Protein AF-0000000086068515 (afdb_homodimer)

Radius of gyration: 20.26 Å; Cα contacts (8 Å, |Δi|>4): 930; chains: 2; bounding box: 43×64×65 Å

Organism: Haemaphysalis longicornis (NCBI:txid44386)

Sequence (326 aa):
MGGFDGEGRTSSCERYDASRNQWKLVVASMH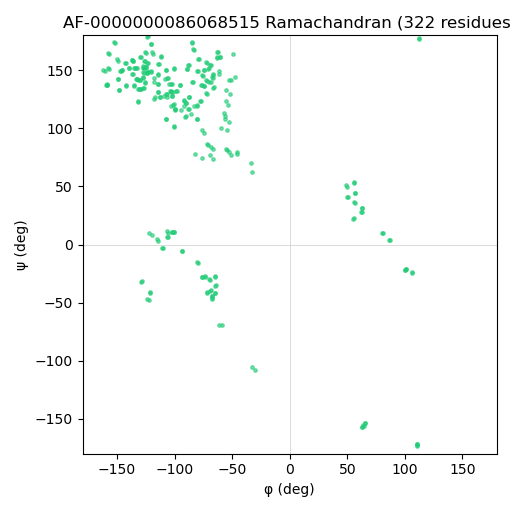DVRSDASAVAAAGRIHVMGGFTGLDVLDTVEYYEPMTDTCTRRLGSVEKLDVRREGWSPLPSMSFPRSNFVAALLEGSIYAAAGFNGTATVSLVERYDIEARQWHRAVDLSITCSAATAYVYHSVLDARRWFMGGFDGEGRTSSCERYDASRNQWKLVVASMHDVRSDASAVAAAGRIHVMGGFTGLDVLDTVEYYEPMTDTCTRRLGSVEKLDVRREGWSPLPSMSFPRSNFVAALLEGSIYAAAGFNGTATVSLVERYDIEARQWHRAVDLSITCSAATAYVYHSVLDARRWF

InterPro domains:
  IPR006652 Kelch repeat type 1 [PF01344] (1-26)
  IPR006652 Kelch repeat type 1 [PF01344] (34-73)
  IPR006652 Kelch repeat type 1 [PF01344] (97-141)
  IPR006652 Kelch repeat type 1 [SM00612] (1-44)
  IPR006652 Kelch repeat type 1 [SM00612] (45-108)
  IPR006652 Kelch repeat type 1 [SM00612] (109-155)
  IPR011043 Galactose oxidase/kelch, beta-propeller [SSF50965] (2-153)
  IPR015915 Kelch-type beta-propeller [G3DSA:2.120.10.80] (1-72)
  IPR015915 Kelch-type beta-propeller [G3DSA:2.120.10.80] (73-157)

Structure (mmCIF, N/CA/C/O backbone):
data_AF-0000000086068515-model_v1
#
loop_
_entity.id
_entity.type
_entity.pdbx_description
1 polymer 'Kelch repeat protein'
#
loop_
_atom_site.group_PDB
_atom_site.id
_atom_site.type_symbol
_atom_site.label_atom_id
_atom_site.label_alt_id
_atom_site.label_comp_id
_atom_site.label_asym_id
_atom_site.label_entity_id
_atom_site.label_seq_id
_atom_site.pdbx_PDB_ins_code
_atom_site.Cartn_x
_atom_site.Cartn_y
_atom_site.Cartn_z
_atom_site.occupancy
_atom_site.B_iso_or_equiv
_atom_site.auth_seq_id
_atom_site.auth_comp_id
_atom_site.auth_asym_id
_atom_site.auth_atom_id
_atom_site.pdbx_PDB_model_num
ATOM 1 N N . MET A 1 1 ? 4.762 -7.391 -5.918 1 93.5 1 MET A N 1
ATOM 2 C CA . MET A 1 1 ? 3.869 -8.32 -6.609 1 93.5 1 MET A CA 1
ATOM 3 C C . MET A 1 1 ? 3.094 -7.602 -7.711 1 93.5 1 MET A C 1
ATOM 5 O O . MET A 1 1 ? 2.477 -6.562 -7.469 1 93.5 1 MET A O 1
ATOM 9 N N . GLY A 1 2 ? 3.137 -8.227 -8.898 1 95.75 2 GLY A N 1
ATOM 10 C CA . GLY A 1 2 ? 2.484 -7.621 -10.047 1 95.75 2 GLY A CA 1
ATOM 11 C C . GLY A 1 2 ? 3.113 -6.305 -10.469 1 95.75 2 GLY A C 1
ATOM 12 O O . GLY A 1 2 ? 4.328 -6.133 -10.359 1 95.75 2 GLY A O 1
ATOM 13 N N . GLY A 1 3 ? 2.283 -5.449 -11.102 1 97.31 3 GLY A N 1
ATOM 14 C CA . GLY A 1 3 ? 2.74 -4.141 -11.539 1 97.31 3 GLY A CA 1
ATOM 15 C C . GLY A 1 3 ? 2.805 -4.008 -13.055 1 97.31 3 GLY A C 1
ATOM 16 O O . GLY A 1 3 ? 2.398 -4.918 -13.773 1 97.31 3 GLY A O 1
ATOM 17 N N . PHE A 1 4 ? 3.15 -2.838 -13.391 1 98.06 4 PHE A N 1
ATOM 18 C CA . PHE A 1 4 ? 3.33 -2.459 -14.789 1 98.06 4 PHE A CA 1
ATOM 19 C C . PHE A 1 4 ? 4.809 -2.314 -15.125 1 98.06 4 PHE A C 1
ATOM 21 O O . PHE A 1 4 ? 5.527 -1.555 -14.477 1 98.06 4 PHE A O 1
ATOM 28 N N . ASP A 1 5 ? 5.258 -2.965 -16.203 1 95.44 5 ASP A N 1
ATOM 29 C CA . ASP A 1 5 ? 6.695 -3 -16.469 1 95.44 5 ASP A CA 1
ATOM 30 C C . ASP A 1 5 ? 7.074 -1.986 -17.547 1 95.44 5 ASP A C 1
ATOM 32 O O . ASP A 1 5 ? 8.203 -1.991 -18.031 1 95.44 5 ASP A O 1
ATOM 36 N N . GLY A 1 6 ? 6.211 -1.109 -17.922 1 93.44 6 GLY A N 1
ATOM 37 C CA . GLY A 1 6 ? 6.434 -0.148 -18.984 1 93.44 6 GLY A CA 1
ATOM 38 C C . GLY A 1 6 ? 5.789 -0.555 -20.297 1 93.44 6 GLY A C 1
ATOM 39 O O . GLY A 1 6 ? 5.574 0.283 -21.172 1 93.44 6 GLY A O 1
ATOM 40 N N . GLU A 1 7 ? 5.535 -1.785 -20.469 1 94.5 7 GLU A N 1
ATOM 41 C CA . GLU A 1 7 ? 4.91 -2.307 -21.672 1 94.5 7 GLU A CA 1
ATOM 42 C C . GLU A 1 7 ? 3.613 -3.043 -21.344 1 94.5 7 GLU A C 1
ATOM 44 O O . GLU A 1 7 ? 2.627 -2.926 -22.078 1 94.5 7 GLU A O 1
ATOM 49 N N . GLY A 1 8 ? 3.605 -3.762 -20.359 1 95.25 8 GLY A N 1
ATOM 50 C CA . GLY A 1 8 ? 2.449 -4.535 -19.938 1 95.25 8 GLY A CA 1
ATOM 51 C C . GLY A 1 8 ? 2.414 -4.797 -18.453 1 95.25 8 GLY A C 1
ATOM 52 O O . GLY A 1 8 ? 3.33 -4.402 -17.719 1 95.25 8 GLY A O 1
ATOM 53 N N . ARG A 1 9 ? 1.271 -5.41 -18 1 97.25 9 ARG A N 1
ATOM 54 C CA . ARG A 1 9 ? 1.142 -5.812 -16.594 1 97.25 9 ARG A CA 1
ATOM 55 C C . ARG A 1 9 ? 1.693 -7.219 -16.375 1 97.25 9 ARG A C 1
ATOM 57 O O . ARG A 1 9 ? 1.704 -8.039 -17.312 1 97.25 9 ARG A O 1
ATOM 64 N N . THR A 1 10 ? 2.102 -7.48 -15.18 1 95.25 10 THR A N 1
ATOM 65 C CA . THR A 1 10 ? 2.729 -8.766 -14.906 1 95.25 10 THR A CA 1
ATOM 66 C C . THR A 1 10 ? 2.033 -9.469 -13.75 1 95.25 10 THR A C 1
ATOM 68 O O . THR A 1 10 ? 1.321 -8.836 -12.961 1 95.25 10 THR A O 1
ATOM 71 N N . SER A 1 11 ? 2.195 -10.812 -13.703 1 95.19 11 SER A N 1
ATOM 72 C CA . SER A 1 11 ? 1.737 -11.625 -12.586 1 95.19 11 SER A CA 1
ATOM 73 C C . SER A 1 11 ? 2.908 -12.086 -11.727 1 95.19 11 SER A C 1
ATOM 75 O O . SER A 1 11 ? 2.719 -12.828 -10.758 1 95.19 11 SER A O 1
ATOM 77 N N . SER A 1 12 ? 4.043 -11.609 -12.008 1 91.25 12 SER A N 1
ATOM 78 C CA . SER A 1 12 ? 5.246 -12.078 -11.328 1 91.25 12 SER A CA 1
ATOM 79 C C . SER A 1 12 ? 5.391 -11.438 -9.953 1 91.25 12 SER A C 1
ATOM 81 O O . SER A 1 12 ? 4.746 -10.43 -9.656 1 91.25 12 SER A O 1
ATOM 83 N N . CYS A 1 13 ? 6.215 -12.156 -9.148 1 89.44 13 CYS A N 1
ATOM 84 C CA . CYS A 1 13 ? 6.566 -11.672 -7.82 1 89.44 13 CYS A CA 1
ATOM 85 C C . CYS A 1 13 ? 8.07 -11.766 -7.586 1 89.44 13 CYS A C 1
ATOM 87 O O . CYS A 1 13 ? 8.711 -12.719 -8.023 1 89.44 13 CYS A O 1
ATOM 89 N N . GLU A 1 14 ? 8.555 -10.75 -6.91 1 88.62 14 GLU A N 1
ATOM 90 C CA . GLU A 1 14 ? 9.953 -10.781 -6.492 1 88.62 14 GLU A CA 1
ATOM 91 C C . GLU A 1 14 ? 10.086 -10.625 -4.98 1 88.62 14 GLU A C 1
ATOM 93 O O . GLU A 1 14 ? 9.258 -9.961 -4.348 1 88.62 14 GLU A O 1
ATOM 98 N N . ARG A 1 15 ? 11.062 -11.227 -4.535 1 84.94 15 ARG A N 1
ATOM 99 C CA . ARG A 1 15 ? 11.367 -11.141 -3.109 1 84.94 15 ARG A CA 1
ATOM 100 C C . ARG A 1 15 ? 12.727 -10.492 -2.881 1 84.94 15 ARG A C 1
ATOM 102 O O . ARG A 1 15 ? 13.672 -10.734 -3.635 1 84.94 15 ARG A O 1
ATOM 109 N N . TYR A 1 16 ? 12.789 -9.656 -1.859 1 85.5 16 TYR A N 1
ATOM 110 C CA . TYR A 1 16 ? 14.023 -8.969 -1.496 1 85.5 16 TYR A CA 1
ATOM 111 C C . TYR A 1 16 ? 14.625 -9.555 -0.225 1 85.5 16 TYR A C 1
ATOM 113 O O . TYR A 1 16 ? 13.938 -9.68 0.793 1 85.5 16 TYR A O 1
ATOM 121 N N . ASP A 1 17 ? 15.883 -9.898 -0.378 1 80.31 17 ASP A N 1
ATOM 122 C CA . ASP A 1 17 ? 16.688 -10.312 0.767 1 80.31 17 ASP A CA 1
ATOM 123 C C . ASP A 1 17 ? 17.594 -9.172 1.245 1 80.31 17 ASP A C 1
ATOM 125 O O . ASP A 1 17 ? 18.625 -8.906 0.647 1 80.31 17 ASP A O 1
ATOM 129 N N . ALA A 1 18 ? 17.172 -8.555 2.307 1 77.88 18 ALA A N 1
ATOM 130 C CA . ALA A 1 18 ? 17.875 -7.379 2.793 1 77.88 18 ALA A CA 1
ATOM 131 C C . ALA A 1 18 ? 19.297 -7.738 3.256 1 77.88 18 ALA A C 1
ATOM 133 O O . ALA A 1 18 ? 20.203 -6.922 3.164 1 77.88 18 ALA A O 1
ATOM 134 N N . SER A 1 19 ? 19.422 -8.938 3.834 1 78.44 19 SER A N 1
ATOM 135 C CA . SER A 1 19 ? 20.719 -9.367 4.316 1 78.44 19 SER A CA 1
ATOM 136 C C . SER A 1 19 ? 21.703 -9.547 3.164 1 78.44 19 SER A C 1
ATOM 138 O O . SER A 1 19 ? 22.906 -9.328 3.33 1 78.44 19 SER A O 1
ATOM 140 N N . ARG A 1 20 ? 21.219 -9.836 1.998 1 81.88 20 ARG A N 1
ATOM 141 C CA . ARG A 1 20 ? 22.094 -10.055 0.841 1 81.88 20 ARG A CA 1
ATOM 142 C C . ARG A 1 20 ? 21.938 -8.93 -0.177 1 81.88 20 ARG A C 1
ATOM 144 O O . ARG A 1 20 ? 22.641 -8.891 -1.185 1 81.88 20 ARG A O 1
ATOM 151 N N . ASN A 1 21 ? 21.047 -8.031 0.11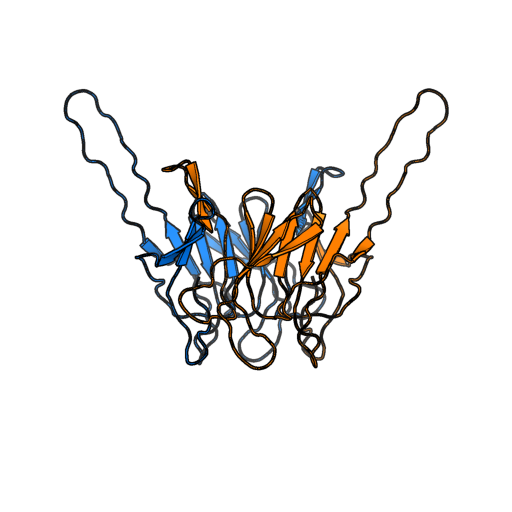9 1 83.5 21 ASN A N 1
ATOM 152 C CA . ASN A 1 21 ? 20.75 -6.945 -0.808 1 83.5 21 ASN A CA 1
ATOM 153 C C . ASN A 1 21 ? 20.516 -7.465 -2.221 1 83.5 21 ASN A C 1
ATOM 155 O O . ASN A 1 21 ? 21.141 -7.016 -3.176 1 83.5 21 ASN A O 1
ATOM 159 N N . GLN A 1 22 ? 19.641 -8.445 -2.287 1 87 22 GLN A N 1
ATOM 160 C CA . GLN A 1 22 ? 19.359 -9.078 -3.568 1 87 22 GLN A CA 1
ATOM 161 C C . GLN A 1 22 ? 17.859 -9.305 -3.742 1 87 22 GLN A C 1
ATOM 163 O O . GLN A 1 22 ? 17.156 -9.602 -2.775 1 87 22 GLN A O 1
ATOM 168 N N . TRP A 1 23 ? 17.469 -9.188 -5.035 1 87.38 23 TRP A N 1
ATOM 169 C CA . TRP A 1 23 ? 16.109 -9.539 -5.43 1 87.38 23 TRP A CA 1
ATOM 170 C C . TRP A 1 23 ? 16.078 -10.906 -6.109 1 87.38 23 TRP A C 1
ATOM 172 O O . TRP A 1 23 ? 16.984 -11.242 -6.887 1 87.38 23 TRP A O 1
ATOM 182 N N . LYS A 1 24 ? 15.062 -11.641 -5.73 1 84.31 24 LYS A N 1
ATOM 183 C CA . LYS A 1 24 ? 14.859 -12.93 -6.383 1 84.31 24 LYS A CA 1
ATOM 184 C C . LYS A 1 24 ? 13.422 -13.086 -6.859 1 84.31 24 LYS A C 1
ATOM 186 O O . LYS A 1 24 ? 12.484 -12.688 -6.164 1 84.31 24 LYS A O 1
ATOM 191 N N . LEU A 1 25 ? 13.375 -13.703 -8.031 1 83.31 25 LEU A N 1
ATOM 192 C CA . LEU A 1 25 ? 12.047 -14.008 -8.531 1 83.31 25 LEU A CA 1
ATOM 193 C C . LEU A 1 25 ? 11.406 -15.141 -7.73 1 83.31 25 LEU A C 1
ATOM 195 O O . LEU A 1 25 ? 12.07 -16.125 -7.414 1 83.31 25 LEU A O 1
ATOM 199 N N . VAL A 1 26 ? 10.188 -14.867 -7.301 1 77.25 26 VAL A N 1
ATOM 200 C CA . VAL A 1 26 ? 9.414 -15.938 -6.688 1 77.25 26 VAL A CA 1
ATOM 201 C C . VAL A 1 26 ? 8.883 -16.875 -7.77 1 77.25 26 VAL A C 1
ATOM 203 O O . VAL A 1 26 ? 8.359 -16.422 -8.789 1 77.25 26 VAL A O 1
ATOM 206 N N . VAL A 1 27 ? 8.977 -18.062 -7.48 1 69.81 27 VAL A N 1
ATOM 207 C CA . VAL A 1 27 ? 8.672 -19.078 -8.484 1 69.81 27 VAL A CA 1
ATOM 208 C C . VAL A 1 27 ? 7.184 -19.062 -8.812 1 69.81 27 VAL A C 1
ATOM 210 O O . VAL A 1 27 ? 6.801 -19.141 -9.984 1 69.81 27 VAL A O 1
ATOM 213 N N . ALA A 1 28 ? 6.398 -18.984 -7.863 1 82.56 28 ALA A N 1
ATOM 214 C CA . ALA A 1 28 ? 4.957 -19.016 -8.109 1 82.56 28 ALA A CA 1
ATOM 215 C C . ALA A 1 28 ? 4.441 -17.656 -8.562 1 82.56 28 ALA A C 1
ATOM 217 O O . ALA A 1 28 ? 4.555 -16.672 -7.836 1 82.56 28 ALA A O 1
ATOM 218 N N . SER A 1 29 ? 3.861 -17.656 -9.789 1 89.25 29 SER A N 1
ATOM 219 C CA . SER A 1 29 ? 3.225 -16.453 -10.289 1 89.25 29 SER A CA 1
ATOM 220 C C . SER A 1 29 ? 1.757 -16.391 -9.883 1 89.25 29 SER A C 1
ATOM 222 O O . SER A 1 29 ? 1.124 -17.422 -9.664 1 89.25 29 SER A O 1
ATOM 224 N N . MET A 1 30 ? 1.313 -15.227 -9.766 1 92.94 30 MET A N 1
ATOM 225 C CA . MET A 1 30 ? -0.122 -15.062 -9.555 1 92.94 30 MET A CA 1
ATOM 226 C C . MET A 1 30 ? -0.911 -15.578 -10.75 1 92.94 30 MET A C 1
ATOM 228 O O . MET A 1 30 ? -0.364 -15.727 -11.844 1 92.94 30 MET A O 1
ATOM 232 N N . HIS A 1 31 ? -2.16 -15.836 -10.508 1 94.25 31 HIS A N 1
ATOM 233 C CA . HIS A 1 31 ? -3.029 -16.281 -11.594 1 94.25 31 HIS A CA 1
ATOM 234 C C . HIS A 1 31 ? -3.336 -15.156 -12.562 1 94.25 31 HIS A C 1
ATOM 236 O O . HIS A 1 31 ? -3.355 -15.367 -13.781 1 94.25 31 HIS A O 1
ATOM 242 N N . ASP A 1 32 ? -3.594 -13.969 -12.102 1 95.19 32 ASP A N 1
ATOM 243 C CA . ASP A 1 32 ? -3.932 -12.812 -12.938 1 95.19 32 ASP A CA 1
ATOM 244 C C . ASP A 1 32 ? -2.762 -11.836 -13.023 1 95.19 32 ASP A C 1
ATOM 246 O O . ASP A 1 32 ? -2.066 -11.609 -12.031 1 95.19 32 ASP A O 1
ATOM 250 N N . VAL A 1 33 ? -2.631 -11.273 -14.203 1 96.69 33 VAL A N 1
ATOM 251 C CA . VAL A 1 33 ? -1.794 -10.078 -14.305 1 96.69 33 VAL A CA 1
ATOM 252 C C . VAL A 1 33 ? -2.529 -8.883 -13.703 1 96.69 33 VAL A C 1
ATOM 254 O O . VAL A 1 33 ? -3.738 -8.734 -13.891 1 96.69 33 VAL A O 1
ATOM 257 N N . ARG A 1 34 ? -1.771 -8.102 -12.922 1 97.44 34 ARG A N 1
ATOM 258 C CA . ARG A 1 34 ? -2.482 -6.969 -12.336 1 97.44 34 ARG A CA 1
ATOM 259 C C . ARG A 1 34 ? -1.511 -5.871 -11.914 1 97.44 34 ARG A C 1
ATOM 261 O O . ARG A 1 34 ? -0.438 -6.156 -11.375 1 97.44 34 ARG A O 1
ATOM 268 N N . SER A 1 35 ? -1.872 -4.664 -12.18 1 98.38 35 SER A N 1
ATOM 269 C CA . SER A 1 35 ? -1.328 -3.465 -11.547 1 98.38 35 SER A CA 1
ATOM 270 C C . SER A 1 35 ? -2.365 -2.787 -10.664 1 98.38 35 SER A C 1
ATOM 272 O O . SER A 1 35 ? -3.553 -3.115 -10.727 1 98.38 35 SER A O 1
ATOM 274 N N . ASP A 1 36 ? -1.904 -1.895 -9.727 1 98.31 36 ASP A N 1
ATOM 275 C CA . ASP A 1 36 ? -2.795 -1.069 -8.922 1 98.31 36 ASP A CA 1
ATOM 276 C C . ASP A 1 36 ? -3.693 -1.933 -8.039 1 98.31 36 ASP A C 1
ATOM 278 O O . ASP A 1 36 ? -4.859 -1.599 -7.812 1 98.31 36 ASP A O 1
ATOM 282 N N . ALA A 1 37 ? -3.168 -3.125 -7.688 1 98.31 37 ALA A N 1
ATOM 283 C CA . ALA A 1 37 ? -3.838 -4.016 -6.742 1 98.31 37 ALA A CA 1
ATOM 284 C C . ALA A 1 37 ? -3.482 -3.65 -5.301 1 98.31 37 ALA A C 1
ATOM 286 O O . ALA A 1 37 ? -2.699 -2.729 -5.062 1 98.31 37 ALA A O 1
ATOM 287 N N . SER A 1 38 ? -4.09 -4.266 -4.359 1 97.12 38 SER A N 1
ATOM 288 C CA . SER A 1 38 ? -3.738 -4.129 -2.947 1 97.12 38 SER A CA 1
ATOM 289 C C . SER A 1 38 ? -3.35 -5.473 -2.342 1 97.12 38 SER A C 1
ATOM 291 O O . SER A 1 38 ? -3.859 -6.52 -2.754 1 97.12 38 SER A O 1
ATOM 293 N N . ALA A 1 39 ? -2.471 -5.398 -1.392 1 94.19 39 ALA A N 1
ATOM 294 C CA . ALA A 1 39 ? -2.027 -6.605 -0.701 1 94.19 39 ALA A CA 1
ATOM 295 C C . ALA A 1 39 ? -2.166 -6.457 0.811 1 94.19 39 ALA A C 1
ATOM 297 O O . ALA A 1 39 ? -1.951 -5.371 1.356 1 94.19 39 ALA A O 1
ATOM 298 N N . VAL A 1 40 ? -2.529 -7.57 1.465 1 91.19 40 VAL A N 1
ATOM 299 C CA . VAL A 1 40 ? -2.672 -7.613 2.916 1 91.19 40 VAL A CA 1
ATOM 300 C C . VAL A 1 40 ? -2.176 -8.961 3.445 1 91.19 40 VAL A C 1
ATOM 302 O O . VAL A 1 40 ? -2.441 -10 2.848 1 91.19 40 VAL A O 1
ATOM 305 N N . ALA A 1 41 ? -1.44 -8.891 4.527 1 86.81 41 ALA A N 1
ATOM 306 C CA . ALA A 1 41 ? -1.127 -10.133 5.234 1 86.81 41 ALA A CA 1
ATOM 307 C C . ALA A 1 41 ? -2.219 -10.477 6.246 1 86.81 41 ALA A C 1
ATOM 309 O O . ALA A 1 41 ? -2.625 -9.633 7.043 1 86.81 41 ALA A O 1
ATOM 310 N N . ALA A 1 42 ? -2.676 -11.664 6.102 1 85.5 42 ALA A N 1
ATOM 311 C CA . ALA A 1 42 ? -3.68 -12.164 7.039 1 85.5 42 ALA A CA 1
ATOM 312 C C . ALA A 1 42 ? -3.547 -13.672 7.234 1 85.5 42 ALA A C 1
ATOM 314 O O . ALA A 1 42 ? -3.402 -14.422 6.266 1 85.5 42 ALA A O 1
ATOM 315 N N . ALA A 1 43 ? -3.584 -14.062 8.586 1 81.31 43 ALA A N 1
ATOM 316 C CA . ALA A 1 43 ? -3.551 -15.477 8.953 1 81.31 43 ALA A CA 1
ATOM 317 C C . ALA A 1 43 ? -2.326 -16.172 8.367 1 81.31 43 ALA A C 1
ATOM 319 O O . ALA A 1 43 ? -2.436 -17.25 7.793 1 81.31 43 ALA A O 1
ATOM 320 N N . GLY A 1 44 ? -1.173 -15.516 8.289 1 78.19 44 GLY A N 1
ATOM 321 C CA . GLY A 1 44 ? 0.084 -16.094 7.848 1 78.19 44 GLY A CA 1
ATOM 322 C C . GLY A 1 44 ? 0.202 -16.188 6.336 1 78.19 44 GLY A C 1
ATOM 323 O O . GLY A 1 44 ? 1.132 -16.812 5.82 1 78.19 44 GLY A O 1
ATOM 324 N N . ARG A 1 45 ? -0.754 -15.547 5.648 1 85 45 ARG A N 1
ATOM 325 C CA . ARG A 1 45 ? -0.781 -15.57 4.188 1 85 45 ARG A CA 1
ATOM 326 C C . ARG A 1 45 ? -0.756 -14.156 3.613 1 85 45 ARG A C 1
ATOM 328 O O . ARG A 1 45 ? -1.1 -13.195 4.301 1 85 45 ARG A O 1
ATOM 335 N N . ILE A 1 46 ? -0.283 -14.07 2.373 1 89.25 46 ILE A N 1
ATOM 336 C CA . ILE A 1 46 ? -0.352 -12.805 1.658 1 89.25 46 ILE A CA 1
ATOM 337 C C . ILE A 1 46 ? -1.528 -12.82 0.684 1 89.25 46 ILE A C 1
ATOM 339 O O . ILE A 1 46 ? -1.615 -13.703 -0.176 1 89.25 46 ILE A O 1
ATOM 343 N N . HIS A 1 47 ? -2.426 -11.914 0.857 1 93.38 47 HIS A N 1
ATOM 344 C CA . HIS A 1 47 ? -3.584 -11.781 -0.019 1 93.38 47 HIS A CA 1
ATOM 345 C C . HIS A 1 47 ? -3.402 -10.625 -1.002 1 93.38 47 HIS A C 1
ATOM 347 O O . HIS A 1 47 ? -3.088 -9.508 -0.599 1 93.38 47 HIS A O 1
ATOM 353 N N . VAL A 1 48 ? -3.584 -10.922 -2.223 1 96.44 48 VAL A N 1
ATOM 354 C CA . VAL A 1 48 ? -3.604 -9.891 -3.25 1 96.44 48 VAL A CA 1
ATOM 355 C C . VAL A 1 48 ? -4.992 -9.805 -3.875 1 96.44 48 VAL A C 1
ATOM 357 O O . VAL A 1 48 ? -5.613 -10.828 -4.164 1 96.44 48 VAL A O 1
ATOM 360 N N . MET A 1 49 ? -5.477 -8.602 -4.113 1 98.06 49 MET A N 1
ATOM 361 C CA . MET A 1 49 ? -6.855 -8.445 -4.574 1 98.06 49 MET A CA 1
ATOM 362 C C . MET A 1 49 ? -6.98 -7.266 -5.527 1 98.06 49 MET A C 1
ATOM 364 O O . MET A 1 49 ? -6.277 -6.266 -5.383 1 98.06 49 MET A O 1
ATOM 368 N N . GLY A 1 50 ? -7.961 -7.449 -6.426 1 98.62 50 GLY A N 1
ATOM 369 C CA . GLY A 1 50 ? -8.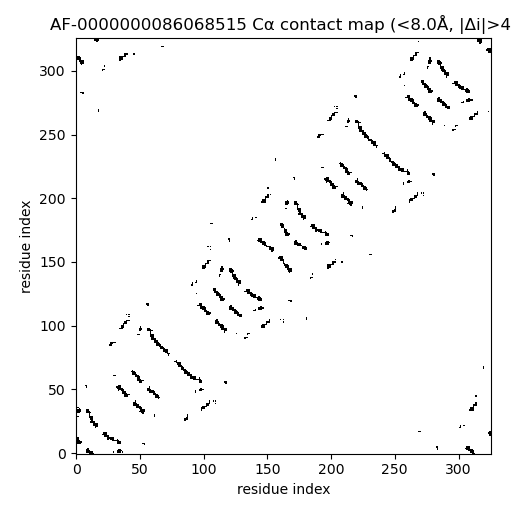273 -6.383 -7.363 1 98.62 50 GLY A CA 1
ATOM 370 C C . GLY A 1 50 ? -7.125 -6.051 -8.297 1 98.62 50 GLY A C 1
ATOM 371 O O . GLY A 1 50 ? -6.297 -6.914 -8.602 1 98.62 50 GLY A O 1
ATOM 372 N N . GLY A 1 51 ? -7.18 -4.812 -8.82 1 98.69 51 GLY A N 1
ATOM 373 C CA . GLY A 1 51 ? -6.164 -4.344 -9.742 1 98.69 51 GLY A CA 1
ATOM 374 C C . GLY A 1 51 ? -6.68 -4.184 -11.164 1 98.69 51 GLY A C 1
ATOM 375 O O . GLY A 1 51 ? -7.887 -4.23 -11.398 1 98.69 51 GLY A O 1
ATOM 376 N N . PHE A 1 52 ? -5.746 -3.939 -11.969 1 98.69 52 PHE A N 1
ATOM 377 C CA . PHE A 1 52 ? -6.031 -3.611 -13.359 1 98.69 52 PHE A CA 1
ATOM 378 C C . PHE A 1 52 ? -5.16 -4.441 -14.297 1 98.69 52 PHE A C 1
ATOM 380 O O . PHE A 1 52 ? -3.941 -4.508 -14.125 1 98.69 52 PHE A O 1
ATOM 387 N N . THR A 1 53 ? -5.758 -5.027 -15.367 1 97.81 53 THR A N 1
ATOM 388 C CA . THR A 1 53 ? -5.027 -5.918 -16.266 1 97.81 53 THR A CA 1
ATOM 389 C C . THR A 1 53 ? -4.477 -5.145 -17.453 1 97.81 53 THR A C 1
ATOM 391 O O . THR A 1 53 ? -3.689 -5.684 -18.234 1 97.81 53 THR A O 1
ATOM 394 N N . GLY A 1 54 ? -4.789 -3.904 -17.594 1 95.44 54 GLY A N 1
ATOM 395 C CA . GLY A 1 54 ? -4.57 -3.141 -18.812 1 95.44 54 GLY A CA 1
ATOM 396 C C . GLY A 1 54 ? -5.824 -2.973 -19.641 1 95.44 54 GLY A C 1
ATOM 397 O O . GLY A 1 54 ? -5.906 -2.074 -20.484 1 95.44 54 GLY A O 1
ATOM 398 N N . LEU A 1 55 ? -6.734 -3.814 -19.422 1 95.94 55 LEU A N 1
ATOM 399 C CA . LEU A 1 55 ? -8 -3.779 -20.141 1 95.94 55 LEU A CA 1
ATOM 400 C C . LEU A 1 55 ? -9.172 -3.662 -19.172 1 95.94 55 LEU A C 1
ATOM 402 O O . LEU A 1 55 ? -10.047 -2.809 -19.344 1 95.94 55 LEU A O 1
ATOM 406 N N . ASP A 1 56 ? -9.148 -4.488 -18.141 1 96.81 56 ASP A N 1
ATOM 407 C CA . ASP A 1 56 ? -10.258 -4.547 -17.203 1 96.81 56 ASP A CA 1
ATOM 408 C C . ASP A 1 56 ? -9.766 -4.371 -15.758 1 96.81 56 ASP A C 1
ATOM 410 O O . ASP A 1 56 ? -8.641 -4.738 -15.438 1 96.81 56 ASP A O 1
ATOM 414 N N . VAL A 1 57 ? -10.734 -3.811 -14.945 1 98.38 57 VAL A N 1
ATOM 415 C CA . VAL A 1 57 ? -10.516 -3.816 -13.5 1 98.38 57 VAL A CA 1
ATOM 416 C C . VAL A 1 57 ? -10.977 -5.148 -12.914 1 98.38 57 VAL A C 1
ATOM 418 O O . VAL A 1 57 ? -12.039 -5.664 -13.289 1 98.38 57 VAL A O 1
ATOM 421 N N . LEU A 1 58 ? -10.227 -5.688 -11.969 1 98.56 58 LEU A N 1
ATOM 422 C CA . LEU A 1 58 ? -10.461 -7.027 -11.445 1 98.56 58 LEU A CA 1
ATOM 423 C C . LEU A 1 58 ? -11.203 -6.961 -10.109 1 98.56 58 LEU A C 1
ATOM 425 O O . LEU A 1 58 ? -11.07 -5.988 -9.367 1 98.56 58 LEU A O 1
ATOM 429 N N . ASP A 1 59 ? -11.977 -8.023 -9.836 1 98.5 59 ASP A N 1
ATOM 430 C CA . ASP A 1 59 ? -12.555 -8.234 -8.516 1 98.5 59 ASP A CA 1
ATOM 431 C C . ASP A 1 59 ? -11.969 -9.484 -7.855 1 98.5 59 ASP A C 1
ATOM 433 O O . ASP A 1 59 ? -12.352 -9.844 -6.738 1 98.5 59 ASP A O 1
ATOM 437 N N . THR A 1 60 ? -11.023 -10.125 -8.5 1 98.12 60 THR A N 1
ATOM 438 C CA . THR A 1 60 ? -10.5 -11.391 -8.016 1 98.12 60 THR A CA 1
ATOM 439 C C . THR A 1 60 ? -9.586 -11.18 -6.812 1 98.12 60 THR A C 1
ATOM 441 O O . THR A 1 60 ? -8.984 -10.117 -6.664 1 98.12 60 THR A O 1
ATOM 444 N N . VAL A 1 61 ? -9.562 -12.172 -5.969 1 97.81 61 VAL A N 1
ATOM 445 C CA . VAL A 1 61 ? -8.688 -12.258 -4.801 1 97.81 61 VAL A CA 1
ATOM 446 C C . VAL A 1 61 ? -7.918 -13.578 -4.824 1 97.81 61 VAL A C 1
ATOM 448 O O . VAL A 1 61 ? -8.492 -14.625 -5.129 1 97.81 61 VAL A O 1
ATOM 451 N N . GLU A 1 62 ? -6.652 -13.547 -4.574 1 96.25 62 GLU A N 1
ATOM 452 C CA . GLU A 1 62 ? -5.848 -14.758 -4.434 1 96.25 62 GLU A CA 1
ATOM 453 C C . GLU A 1 62 ? -4.844 -14.625 -3.289 1 96.25 62 GLU A C 1
ATOM 455 O O . GLU A 1 62 ? -4.516 -13.508 -2.873 1 96.25 62 GLU A O 1
ATOM 460 N N . TYR A 1 63 ? -4.516 -15.711 -2.73 1 91.94 63 TYR A N 1
ATOM 461 C CA . TYR A 1 63 ? -3.574 -15.688 -1.616 1 91.94 63 TYR A CA 1
ATOM 462 C C . TYR A 1 63 ? -2.414 -16.641 -1.862 1 91.94 63 TYR A C 1
ATOM 464 O O . TYR A 1 63 ? -2.568 -17.656 -2.549 1 91.94 63 TYR A O 1
ATOM 472 N N . TYR A 1 64 ? -1.28 -16.188 -1.309 1 89.12 64 TYR A N 1
ATOM 473 C CA . TYR A 1 64 ? -0.036 -16.938 -1.359 1 89.12 64 TYR A CA 1
ATOM 474 C C . TYR A 1 64 ? 0.23 -17.641 -0.032 1 89.12 64 TYR A C 1
ATOM 476 O O . TYR A 1 64 ? 0.115 -17.031 1.033 1 89.12 64 TYR A O 1
ATOM 484 N N . GLU A 1 65 ? 0.536 -18.891 -0.104 1 78.75 65 GLU A N 1
ATOM 485 C CA . GLU A 1 65 ? 0.999 -19.656 1.046 1 78.75 65 GLU A CA 1
ATOM 486 C C . GLU A 1 65 ? 2.488 -19.969 0.937 1 78.75 65 GLU A C 1
ATOM 488 O O . GLU A 1 65 ? 2.91 -20.703 0.041 1 78.75 65 GLU A O 1
ATOM 493 N N . PRO A 1 66 ? 3.238 -19.25 1.811 1 69.44 66 PRO A N 1
ATOM 494 C CA . PRO A 1 66 ? 4.676 -19.516 1.745 1 69.44 66 PRO A CA 1
ATOM 495 C C . PRO A 1 66 ? 5.012 -20.984 2.07 1 69.44 66 PRO A C 1
ATOM 497 O O . PRO A 1 66 ? 4.246 -21.656 2.766 1 69.44 66 PRO A O 1
ATOM 500 N N . MET A 1 67 ? 6.098 -21.391 1.42 1 61.97 67 MET A N 1
ATOM 501 C CA . MET A 1 67 ? 6.535 -22.766 1.665 1 61.97 67 MET A CA 1
ATOM 502 C C . MET A 1 67 ? 6.793 -22.984 3.15 1 61.97 67 MET A C 1
ATOM 504 O O . MET A 1 67 ? 7.371 -22.141 3.824 1 61.97 67 MET A O 1
ATOM 508 N N . THR A 1 68 ? 5.992 -23.812 3.803 1 56.66 68 THR A N 1
ATOM 509 C CA . THR A 1 68 ? 6.32 -24.25 5.156 1 56.66 68 THR A CA 1
ATOM 510 C C . THR A 1 68 ? 6.863 -25.672 5.145 1 56.66 68 THR A C 1
ATOM 512 O O . THR A 1 68 ? 6.496 -26.484 4.281 1 56.66 68 THR A O 1
ATOM 515 N N . ASP A 1 69 ? 8.109 -25.672 5.625 1 51.09 69 ASP A N 1
ATOM 516 C CA . ASP A 1 69 ? 8.602 -27.031 5.848 1 51.09 69 ASP A CA 1
ATOM 517 C C . ASP A 1 69 ? 8.109 -27.578 7.184 1 51.09 69 ASP A C 1
ATOM 519 O O . ASP A 1 69 ? 8.367 -27 8.234 1 51.09 69 ASP A O 1
ATOM 523 N N . THR A 1 70 ? 6.953 -27.984 7.25 1 50.03 70 THR A N 1
ATOM 524 C CA . THR A 1 70 ? 6.602 -28.578 8.531 1 50.03 70 THR A CA 1
ATOM 525 C C . THR A 1 70 ? 7.191 -29.984 8.656 1 50.03 70 THR A C 1
ATOM 527 O O . THR A 1 70 ? 7.031 -30.812 7.758 1 50.03 70 THR A O 1
ATOM 530 N N . CYS A 1 71 ? 8.32 -29.875 9.367 1 47.22 71 CYS A N 1
ATOM 531 C CA . CYS A 1 71 ? 8.867 -31.172 9.75 1 47.22 71 CYS A CA 1
ATOM 532 C C . CYS A 1 71 ? 7.973 -31.859 10.773 1 47.22 71 CYS A C 1
ATOM 534 O O . CYS A 1 71 ? 7.691 -31.297 11.836 1 47.22 71 CYS A O 1
ATOM 536 N N . THR A 1 72 ? 7.051 -32.469 10.391 1 45.97 72 THR A N 1
ATOM 537 C CA . THR A 1 72 ? 6.426 -33.312 11.414 1 45.97 72 THR A CA 1
ATOM 538 C C . THR A 1 72 ? 7.316 -34.5 11.766 1 45.97 72 THR A C 1
ATOM 540 O O . THR A 1 72 ? 7.668 -35.281 10.891 1 45.97 72 THR A O 1
ATOM 543 N N . ARG A 1 73 ? 8.234 -34.281 12.695 1 47.88 73 ARG A N 1
ATOM 544 C CA . ARG A 1 73 ? 9.016 -35.375 13.25 1 47.88 73 ARG A CA 1
ATOM 545 C C . ARG A 1 73 ? 8.102 -36.469 13.805 1 47.88 73 ARG A C 1
ATOM 547 O O . ARG A 1 73 ? 7.359 -36.219 14.766 1 47.88 73 ARG A O 1
ATOM 554 N N . ARG A 1 74 ? 7.539 -37.375 13.133 1 45.47 74 ARG A N 1
ATOM 555 C CA . ARG A 1 74 ? 7.113 -38.562 13.859 1 45.47 74 ARG A CA 1
ATOM 556 C C . ARG A 1 74 ? 8.312 -39.375 14.344 1 45.47 74 ARG A C 1
ATOM 558 O O . ARG A 1 74 ? 9.391 -39.312 13.742 1 45.47 74 ARG A O 1
ATOM 565 N N . LEU A 1 75 ? 8.305 -40.219 15.422 1 48.53 75 LEU A N 1
ATOM 566 C CA . LEU A 1 75 ? 9.375 -41 16.031 1 48.53 75 LEU A CA 1
ATOM 567 C C . LEU A 1 75 ? 10.414 -41.406 15 1 48.53 75 LEU A C 1
ATOM 569 O O . LEU A 1 75 ? 11.609 -41.219 15.203 1 48.53 75 LEU A O 1
ATOM 573 N N . GLY A 1 76 ? 10.438 -42.875 14.594 1 47.09 76 GLY A N 1
ATOM 574 C CA . GLY A 1 76 ? 11.414 -43.719 13.914 1 47.09 76 GLY A CA 1
ATOM 575 C C . GLY A 1 76 ? 11.766 -43.219 12.531 1 47.09 76 GLY A C 1
ATOM 576 O O . GLY A 1 76 ? 12.805 -43.594 11.977 1 47.09 76 GLY A O 1
ATOM 577 N N . SER A 1 77 ? 10.859 -43.281 11.539 1 47.66 77 SER A N 1
ATOM 578 C CA . SER A 1 77 ? 11.117 -43 10.133 1 47.66 77 SER A CA 1
ATOM 579 C C . SER A 1 77 ? 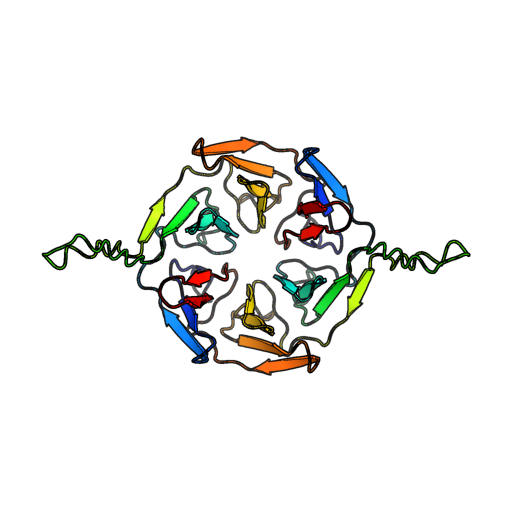10.984 -41.5 9.82 1 47.66 77 SER A C 1
ATOM 581 O O . SER A 1 77 ? 10.203 -40.812 10.461 1 47.66 77 SER A O 1
ATOM 583 N N . VAL A 1 78 ? 12.102 -40.875 9.5 1 46.97 78 VAL A N 1
ATOM 584 C CA . VAL A 1 78 ? 12.211 -39.531 8.953 1 46.97 78 VAL A CA 1
ATOM 585 C C . VAL A 1 78 ? 11 -39.219 8.07 1 46.97 78 VAL A C 1
ATOM 587 O O . VAL A 1 78 ? 10.812 -39.875 7.031 1 46.97 78 VAL A O 1
ATOM 590 N N . GLU A 1 79 ? 9.758 -39.188 8.57 1 48.62 79 GLU A N 1
ATOM 591 C CA . GLU A 1 79 ? 8.539 -38.969 7.812 1 48.62 79 GLU A CA 1
ATOM 592 C C . GLU A 1 79 ? 8.672 -37.75 6.906 1 48.62 79 GLU A C 1
ATOM 594 O O . GLU A 1 79 ? 9.516 -36.875 7.145 1 48.62 79 GLU A O 1
ATOM 599 N N . LYS A 1 80 ? 7.648 -37.75 5.906 1 47.84 80 LYS A N 1
ATOM 600 C CA . LYS A 1 80 ? 7.43 -36.938 4.711 1 47.84 80 LYS A CA 1
ATOM 601 C C . LYS A 1 80 ? 7.309 -35.469 5.059 1 47.84 80 LYS A C 1
ATOM 603 O O . LYS A 1 80 ? 6.566 -35.094 5.969 1 47.84 80 LYS A O 1
ATOM 608 N N . LEU A 1 81 ? 8.336 -34.75 4.883 1 47.25 81 LEU A N 1
ATOM 609 C CA . LEU A 1 81 ? 8.336 -33.312 4.824 1 47.25 81 LEU A CA 1
ATOM 610 C C . LEU A 1 81 ? 7.215 -32.781 3.928 1 47.25 81 LEU A C 1
ATOM 612 O O . LEU A 1 81 ? 7.141 -33.156 2.752 1 47.25 81 LEU A O 1
ATOM 616 N N . ASP A 1 82 ? 6.02 -32.75 4.461 1 50.66 82 ASP A N 1
ATOM 617 C CA . ASP A 1 82 ? 5.008 -32.094 3.637 1 50.66 82 ASP A CA 1
ATOM 618 C C . ASP A 1 82 ? 5.477 -30.688 3.203 1 50.66 82 ASP A C 1
ATOM 620 O O . ASP A 1 82 ? 5.574 -29.781 4.023 1 50.66 82 ASP A O 1
ATOM 624 N N . VAL A 1 83 ? 6.336 -30.719 2.156 1 50.25 83 VAL A N 1
ATOM 625 C CA . VAL A 1 83 ? 6.77 -29.453 1.564 1 50.25 83 VAL A CA 1
ATOM 626 C C . VAL A 1 83 ? 5.598 -28.797 0.831 1 50.25 83 VAL A C 1
ATOM 628 O O . VAL A 1 83 ? 5.031 -29.391 -0.094 1 50.25 83 VAL A O 1
ATOM 631 N N . ARG A 1 84 ? 4.727 -28.219 1.624 1 54.91 84 ARG A N 1
ATOM 632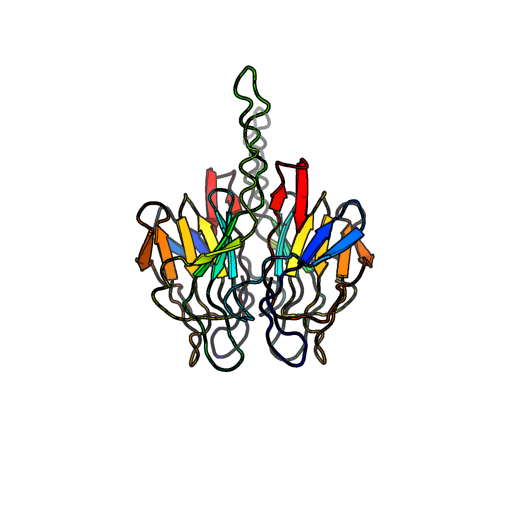 C CA . ARG A 1 84 ? 3.711 -27.5 0.866 1 54.91 84 ARG A CA 1
ATOM 633 C C . ARG A 1 84 ? 4.344 -26.484 -0.069 1 54.91 84 ARG A C 1
ATOM 635 O O . ARG A 1 84 ? 5.18 -25.672 0.356 1 54.91 84 ARG A O 1
ATOM 642 N N . ARG A 1 85 ? 4.281 -26.812 -1.396 1 59.81 85 ARG A N 1
ATOM 643 C CA . ARG A 1 85 ? 4.777 -25.953 -2.465 1 59.81 85 ARG A CA 1
ATOM 644 C C . ARG A 1 85 ? 4.145 -24.578 -2.393 1 59.81 85 ARG A C 1
ATOM 646 O O . ARG A 1 85 ? 2.982 -24.438 -2.002 1 59.81 85 ARG A O 1
ATOM 653 N N . GLU A 1 86 ? 4.992 -23.594 -2.498 1 69.56 86 GLU A N 1
ATOM 654 C CA . GLU A 1 86 ? 4.539 -22.203 -2.613 1 69.56 86 GLU A CA 1
ATOM 655 C C . GLU A 1 86 ? 3.582 -22.031 -3.789 1 69.56 86 GLU A C 1
ATOM 657 O O . GLU A 1 86 ? 3.812 -22.578 -4.871 1 69.56 86 GLU A O 1
ATOM 662 N N . GLY A 1 87 ? 2.4 -21.531 -3.471 1 82.06 87 GLY A N 1
ATOM 663 C CA . GLY A 1 87 ? 1.47 -21.297 -4.562 1 82.06 87 GLY A CA 1
ATOM 664 C C . GLY A 1 87 ? 0.409 -20.266 -4.234 1 82.06 87 GLY A C 1
ATOM 665 O O . GLY A 1 87 ? 0.304 -19.812 -3.09 1 82.06 87 GLY A O 1
ATOM 666 N N . TRP A 1 88 ? -0.224 -19.812 -5.34 1 90.31 88 TRP A N 1
ATOM 667 C CA . TRP A 1 88 ? -1.357 -18.891 -5.25 1 90.31 88 TRP A CA 1
ATOM 668 C C . TRP A 1 88 ? -2.678 -19.641 -5.375 1 90.31 88 TRP A C 1
ATOM 670 O O . TRP A 1 88 ? -2.816 -20.531 -6.227 1 90.31 88 TRP A O 1
ATOM 680 N N . SER A 1 89 ? -3.541 -19.344 -4.5 1 92.88 89 SER A N 1
ATOM 681 C CA . SER A 1 89 ? -4.871 -19.938 -4.527 1 92.88 89 SER A CA 1
ATOM 682 C C . SER A 1 89 ? -5.957 -18.875 -4.559 1 92.88 89 SER A C 1
ATOM 684 O O . SER A 1 89 ? -5.828 -17.828 -3.92 1 92.88 89 SER A O 1
ATOM 686 N N . PRO A 1 90 ? -7.078 -19.234 -5.238 1 94.69 90 PRO A N 1
ATOM 687 C CA . PRO A 1 90 ? -8.148 -18.234 -5.332 1 94.69 90 PRO A CA 1
ATOM 688 C C . PRO A 1 90 ? -9 -18.172 -4.07 1 94.69 90 PRO A C 1
ATOM 690 O O . PRO A 1 90 ? -9.141 -19.156 -3.359 1 94.69 90 PRO A O 1
ATOM 693 N N . LEU A 1 91 ? -9.516 -17.016 -3.793 1 95.38 91 LEU A N 1
ATOM 694 C CA . LEU A 1 91 ? -10.555 -16.75 -2.805 1 95.38 91 LEU A CA 1
ATOM 695 C C . LEU A 1 91 ? -11.781 -16.141 -3.465 1 95.38 91 LEU A C 1
ATOM 697 O O . LEU A 1 91 ? -11.742 -15.766 -4.641 1 95.38 91 LEU A O 1
ATOM 701 N N . PRO A 1 92 ? -12.906 -16.141 -2.693 1 97.12 92 PRO A N 1
ATOM 702 C CA . PRO A 1 92 ? -14.078 -15.469 -3.256 1 97.12 92 PRO A CA 1
ATOM 703 C C . PRO A 1 92 ? -13.766 -14.047 -3.715 1 97.12 92 PRO A C 1
ATOM 705 O O . PRO A 1 92 ? -13.031 -13.32 -3.039 1 97.12 92 PRO A O 1
ATOM 708 N N . SER A 1 93 ? -14.383 -13.719 -4.824 1 98.12 93 SER A N 1
ATOM 709 C CA . SER A 1 93 ? -14.156 -12.398 -5.41 1 98.12 93 SER A CA 1
ATOM 710 C C . SER A 1 93 ? -14.781 -11.297 -4.562 1 98.12 93 SER A C 1
ATOM 712 O O . SER A 1 93 ? -15.766 -11.531 -3.861 1 98.12 93 SER A O 1
ATOM 714 N N . MET A 1 94 ? -14.188 -10.156 -4.652 1 98.19 94 MET A N 1
ATOM 715 C CA . MET A 1 94 ? -14.812 -8.977 -4.059 1 98.19 94 MET A CA 1
ATOM 716 C C . MET A 1 94 ? -16.172 -8.703 -4.691 1 98.19 94 MET A C 1
ATOM 718 O O . MET A 1 94 ? -16.453 -9.172 -5.797 1 98.19 94 MET A O 1
ATOM 722 N N . SER A 1 95 ? -16.953 -7.918 -3.977 1 97.06 95 SER A N 1
ATOM 723 C CA . SER A 1 95 ? -18.281 -7.582 -4.477 1 97.06 95 SER A CA 1
ATOM 724 C C . SER A 1 95 ? -18.203 -6.656 -5.688 1 97.06 95 SER A C 1
ATOM 726 O O . SER A 1 95 ? -19.094 -6.66 -6.539 1 97.06 95 SER A O 1
ATOM 728 N N . PHE A 1 96 ? -17.125 -5.828 -5.723 1 95.31 96 PHE A N 1
ATOM 729 C CA . PHE A 1 96 ? -16.953 -4.871 -6.809 1 95.31 96 PHE A CA 1
ATOM 730 C C . PHE A 1 96 ? -15.508 -4.883 -7.305 1 95.31 96 PHE A C 1
ATOM 732 O O . PHE A 1 96 ? -14.57 -4.922 -6.504 1 95.31 96 PHE A O 1
ATOM 739 N N . PRO A 1 97 ? -15.445 -4.855 -8.648 1 98.06 97 PRO A N 1
ATOM 740 C CA . PRO A 1 97 ? -14.086 -4.688 -9.164 1 98.06 97 PRO A CA 1
ATOM 741 C C . PRO A 1 97 ? -13.5 -3.316 -8.836 1 98.06 97 PRO A C 1
ATOM 743 O O . PRO A 1 97 ? -14.219 -2.314 -8.836 1 98.06 97 PRO A O 1
ATOM 746 N N . ARG A 1 98 ? -12.227 -3.336 -8.562 1 98.38 98 ARG A N 1
ATOM 747 C CA . ARG A 1 98 ? -11.609 -2.047 -8.273 1 98.38 98 ARG A CA 1
ATOM 748 C C . ARG A 1 98 ? -10.094 -2.115 -8.438 1 98.38 98 ARG A C 1
ATOM 750 O O . ARG A 1 98 ? -9.484 -3.162 -8.203 1 98.38 98 ARG A O 1
ATOM 757 N N . SER A 1 99 ? -9.539 -1.038 -8.812 1 98.75 99 SER A N 1
ATOM 758 C CA . SER A 1 99 ? -8.109 -0.749 -8.805 1 98.75 99 SER A CA 1
ATOM 759 C C . SER A 1 99 ? -7.809 0.526 -8.023 1 98.75 99 SER A C 1
ATOM 761 O O . SER A 1 99 ? -8.727 1.241 -7.613 1 98.75 99 SER A O 1
ATOM 763 N N . ASN A 1 100 ? -6.5 0.744 -7.668 1 98.44 100 ASN A N 1
ATOM 764 C CA . ASN A 1 100 ? -6.113 1.979 -6.992 1 98.44 100 ASN A CA 1
ATOM 765 C C . ASN A 1 100 ? -6.91 2.188 -5.707 1 98.44 100 ASN A C 1
ATOM 767 O O . ASN A 1 100 ? -7.426 3.277 -5.461 1 98.44 100 ASN A O 1
ATOM 771 N N . PHE A 1 101 ? -7.051 1.136 -4.941 1 98.06 101 PHE A N 1
ATOM 772 C CA . PHE A 1 101 ? -7.754 1.155 -3.662 1 98.06 101 PHE A CA 1
ATOM 773 C C . PHE A 1 101 ? -6.824 0.738 -2.529 1 98.06 101 PHE A C 1
ATOM 775 O O . PHE A 1 101 ? -5.66 0.398 -2.764 1 98.06 101 PHE A O 1
ATOM 782 N N . VAL A 1 102 ? -7.273 0.857 -1.304 1 96.25 102 VAL A N 1
ATOM 783 C CA . VAL A 1 102 ? -6.473 0.463 -0.148 1 96.25 102 VAL A CA 1
ATOM 784 C C . VAL A 1 102 ? -7.133 -0.717 0.56 1 96.25 102 VAL A C 1
ATOM 786 O O . VAL A 1 102 ? -8.359 -0.841 0.56 1 96.25 102 VAL A O 1
ATOM 789 N N . ALA A 1 103 ? -6.332 -1.574 1.102 1 95.06 103 ALA A N 1
ATOM 790 C CA . ALA A 1 103 ? -6.805 -2.695 1.909 1 95.06 103 ALA A CA 1
ATOM 791 C C . ALA A 1 103 ? -5.984 -2.832 3.191 1 95.06 103 ALA A C 1
ATOM 793 O O . ALA A 1 103 ? -4.805 -2.482 3.221 1 95.06 103 ALA A O 1
ATOM 794 N N . ALA A 1 104 ? -6.613 -3.359 4.215 1 91.56 104 ALA A N 1
ATOM 795 C CA . ALA A 1 104 ? -5.941 -3.541 5.496 1 91.56 104 ALA A CA 1
ATOM 796 C C . ALA A 1 104 ? -6.625 -4.625 6.324 1 91.56 104 ALA A C 1
ATOM 798 O O . ALA A 1 104 ? -7.824 -4.867 6.176 1 91.56 104 ALA A O 1
ATOM 799 N N . LEU A 1 105 ? -5.777 -5.25 7.16 1 90.25 105 LEU A N 1
ATOM 800 C CA . LEU A 1 105 ? -6.324 -6.172 8.148 1 90.25 105 LEU A CA 1
ATOM 801 C C . LEU A 1 105 ? -6.699 -5.438 9.43 1 90.25 105 LEU A C 1
ATOM 803 O O . LEU A 1 105 ? -5.848 -4.805 10.062 1 90.25 105 LEU A O 1
ATOM 807 N N . LEU A 1 106 ? -7.938 -5.48 9.703 1 87.25 106 LEU A N 1
ATOM 808 C CA . LEU A 1 106 ? -8.43 -4.848 10.922 1 87.25 106 LEU A CA 1
ATOM 809 C C . LEU A 1 106 ? -9.359 -5.789 11.688 1 87.25 106 LEU A C 1
ATOM 811 O O . LEU A 1 106 ? -10.359 -6.262 11.141 1 87.25 106 LEU A O 1
ATOM 815 N N . GLU A 1 107 ? -8.961 -6.023 12.992 1 83.75 107 GLU A N 1
ATOM 816 C CA . GLU A 1 107 ? -9.773 -6.84 13.891 1 83.75 107 GLU A CA 1
ATOM 817 C C . GLU A 1 107 ? -10.156 -8.164 13.234 1 83.75 107 GLU A C 1
ATOM 819 O O . GLU A 1 107 ? -11.328 -8.539 13.219 1 83.75 107 GLU A O 1
ATOM 824 N N . GLY A 1 108 ? -9.273 -8.742 12.57 1 86.31 108 GLY A N 1
ATOM 825 C CA . GLY A 1 108 ? -9.414 -10.094 12.055 1 86.31 108 GLY A CA 1
ATOM 826 C C . GLY A 1 108 ? -10.102 -10.148 10.703 1 86.31 108 GLY A C 1
ATOM 827 O O . GLY A 1 108 ? -10.367 -11.234 10.18 1 86.31 108 GLY A O 1
ATOM 828 N N . SER A 1 109 ? -10.398 -9 10.141 1 92.5 109 SER A N 1
ATOM 829 C CA . SER A 1 109 ? -11.016 -8.953 8.82 1 92.5 109 SER A CA 1
ATOM 830 C C . SER A 1 109 ? -10.195 -8.086 7.863 1 92.5 109 SER A C 1
ATOM 832 O O . SER A 1 109 ? -9.5 -7.164 8.289 1 92.5 109 SER A O 1
ATOM 834 N N . ILE A 1 110 ? -10.32 -8.414 6.598 1 94.62 110 ILE A N 1
ATOM 835 C CA . ILE A 1 110 ? -9.703 -7.582 5.574 1 94.62 110 ILE A CA 1
ATOM 836 C C . ILE A 1 110 ? -10.695 -6.531 5.09 1 94.62 110 ILE A C 1
ATOM 838 O O . ILE A 1 110 ? -11.805 -6.867 4.664 1 94.62 110 ILE A O 1
ATOM 842 N N . TYR A 1 111 ? -10.344 -5.293 5.168 1 94.19 111 TYR A N 1
ATOM 843 C CA . TYR A 1 111 ? -11.156 -4.203 4.641 1 94.19 111 TYR A CA 1
ATOM 844 C C . TYR A 1 111 ? -10.578 -3.68 3.328 1 94.19 111 TYR A C 1
ATOM 846 O O . TYR A 1 111 ? -9.367 -3.479 3.209 1 94.19 111 TYR A O 1
ATOM 854 N N . ALA A 1 112 ? -11.391 -3.512 2.322 1 96.75 112 ALA A N 1
ATOM 855 C CA . ALA A 1 112 ? -11.07 -2.83 1.07 1 96.75 112 ALA A CA 1
ATOM 856 C C . ALA A 1 112 ? -11.859 -1.531 0.935 1 96.75 112 ALA A C 1
ATOM 858 O O . ALA A 1 112 ? -13.086 -1.529 1.047 1 96.75 112 ALA A O 1
ATOM 859 N N . ALA A 1 113 ? -11.156 -0.444 0.687 1 96.12 113 ALA A N 1
ATOM 860 C CA . ALA A 1 113 ? -11.828 0.854 0.7 1 96.12 113 ALA A CA 1
ATOM 861 C C . ALA A 1 113 ? -11.445 1.679 -0.527 1 96.12 113 ALA A C 1
ATOM 863 O O . ALA A 1 113 ? -10.289 1.694 -0.939 1 96.12 113 ALA A O 1
ATOM 864 N N . ALA A 1 114 ? -12.461 2.426 -1.073 1 97.12 114 ALA A N 1
ATOM 865 C CA . ALA A 1 114 ? -12.281 3.396 -2.15 1 97.12 114 ALA A CA 1
ATOM 866 C C . ALA A 1 114 ? -11.82 2.713 -3.434 1 97.12 114 ALA A C 1
ATOM 868 O O . ALA A 1 114 ? -12.289 1.62 -3.766 1 97.12 114 ALA A O 1
ATOM 869 N N . GLY A 1 115 ? -11.164 3.488 -4.297 1 98.38 115 GLY A N 1
ATOM 870 C CA . GLY A 1 115 ? -10.586 2.951 -5.52 1 98.38 115 GLY A CA 1
ATOM 871 C C . GLY A 1 115 ? -11.305 3.416 -6.773 1 98.38 115 GLY A C 1
ATOM 872 O O . GLY A 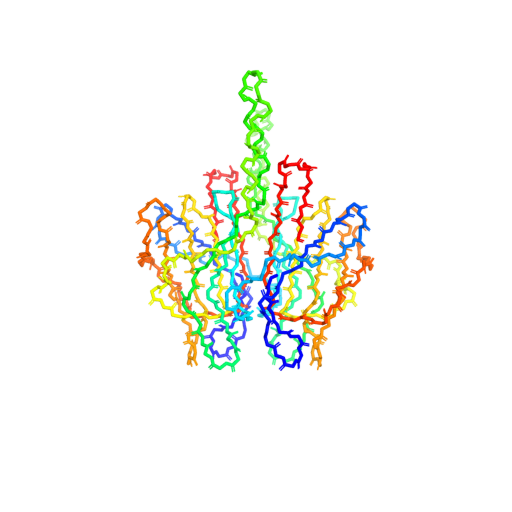1 115 ? -12.102 4.355 -6.727 1 98.38 115 GLY A O 1
ATOM 873 N N . PHE A 1 116 ? -10.875 2.826 -7.809 1 98.56 116 PHE A N 1
ATOM 874 C CA . PHE A 1 116 ? -11.406 3.076 -9.141 1 98.56 116 PHE A CA 1
ATOM 875 C C . PHE A 1 116 ? -12.094 1.833 -9.695 1 98.56 116 PHE A C 1
ATOM 877 O O . PHE A 1 116 ? -11.5 0.751 -9.719 1 98.56 116 PHE A O 1
ATOM 884 N N . ASN A 1 117 ? -13.328 1.959 -10.234 1 97.88 117 ASN A N 1
ATOM 885 C CA . ASN A 1 117 ? -14.102 0.775 -10.602 1 97.88 117 ASN A CA 1
ATOM 886 C C . ASN A 1 117 ? -14.07 0.528 -12.109 1 97.88 117 ASN A C 1
ATOM 888 O O . ASN A 1 117 ? -14.836 -0.289 -12.617 1 97.88 117 ASN A O 1
ATOM 892 N N . GLY A 1 118 ? -13.25 1.202 -12.805 1 96 118 GLY A N 1
ATOM 893 C CA . GLY A 1 118 ? -13.172 1.089 -14.258 1 96 118 GLY A CA 1
ATOM 894 C C . GLY A 1 118 ? -13.766 2.281 -14.984 1 96 118 GLY A C 1
ATOM 895 O O . GLY A 1 118 ? -13.398 2.568 -16.125 1 96 118 GLY A O 1
ATOM 896 N N . THR A 1 119 ? -14.664 2.939 -14.273 1 96.31 119 THR A N 1
ATOM 897 C CA . THR A 1 119 ? -15.312 4.086 -14.906 1 96.31 119 THR A CA 1
ATOM 898 C C . THR A 1 119 ? -15.227 5.316 -14.008 1 96.31 119 THR A C 1
ATOM 900 O O . THR A 1 119 ? -15.195 6.445 -14.492 1 96.31 119 THR A O 1
ATOM 903 N N . ALA A 1 120 ? -15.227 5.152 -12.734 1 96.75 120 ALA A N 1
ATOM 904 C CA . ALA A 1 120 ? -15.211 6.277 -11.805 1 96.75 120 ALA A CA 1
ATOM 905 C C . ALA A 1 120 ? -14.5 5.906 -10.508 1 96.75 120 ALA A C 1
ATOM 907 O O . ALA A 1 120 ? -14.383 4.727 -10.172 1 96.75 120 ALA A O 1
ATOM 908 N N . THR A 1 121 ? -14.07 6.992 -9.82 1 97.69 121 THR A N 1
ATOM 909 C CA . THR A 1 121 ? -13.617 6.848 -8.438 1 97.69 121 THR A CA 1
ATOM 910 C C . THR A 1 121 ? -14.805 6.609 -7.508 1 97.69 121 THR A C 1
ATOM 912 O O . THR A 1 121 ? -15.859 7.227 -7.664 1 97.69 121 THR A O 1
ATOM 915 N N . VAL A 1 122 ? -14.594 5.723 -6.496 1 97.5 122 VAL A N 1
ATOM 916 C CA . VAL A 1 122 ? -15.719 5.348 -5.652 1 97.5 122 VAL A CA 1
ATOM 917 C C . VAL A 1 122 ? -15.344 5.492 -4.184 1 97.5 122 VAL A C 1
ATOM 919 O O . VAL A 1 122 ? -14.156 5.535 -3.844 1 97.5 122 VAL A O 1
ATOM 922 N N . SER A 1 123 ? -16.344 5.559 -3.314 1 96.25 123 SER A N 1
ATOM 923 C CA . SER A 1 123 ? -16.141 5.66 -1.873 1 96.25 123 SER A CA 1
ATOM 924 C C . SER A 1 123 ? -16.469 4.34 -1.178 1 96.25 123 SER A C 1
ATOM 926 O O . SER A 1 123 ? -16.453 4.262 0.052 1 96.25 123 SER A O 1
ATOM 928 N N . LEU A 1 124 ? -16.641 3.309 -1.872 1 95.81 124 LEU A N 1
ATOM 929 C CA . LEU A 1 124 ? -17.172 2.037 -1.392 1 95.81 124 LEU A CA 1
ATOM 930 C C . LEU A 1 124 ? -16.172 1.351 -0.464 1 95.81 124 LEU A C 1
ATOM 932 O O . LEU A 1 124 ? -14.961 1.349 -0.732 1 95.81 124 LEU A O 1
ATOM 936 N N . VAL A 1 125 ? -16.766 0.774 0.596 1 96.19 125 VAL A N 1
ATOM 937 C CA . VAL A 1 125 ? -15.984 -0.016 1.536 1 96.19 125 VAL A CA 1
ATOM 938 C C . VAL A 1 125 ? -16.656 -1.37 1.762 1 96.19 125 VAL A C 1
ATOM 940 O O . VAL A 1 125 ? -17.875 -1.451 1.906 1 96.19 125 VAL A O 1
ATOM 943 N N . GLU A 1 126 ? -15.836 -2.445 1.708 1 97.12 126 GLU A N 1
ATOM 944 C CA . GLU A 1 126 ? -16.312 -3.775 2.066 1 97.12 126 GLU A CA 1
ATOM 945 C C . GLU A 1 126 ? -15.289 -4.523 2.914 1 97.12 126 GLU A C 1
ATOM 947 O O . GLU A 1 126 ? -14.117 -4.141 2.961 1 97.12 126 GLU A O 1
ATOM 952 N N . ARG A 1 127 ? -15.773 -5.457 3.586 1 95.38 127 ARG A N 1
ATOM 953 C CA . ARG A 1 127 ? -14.945 -6.25 4.484 1 95.38 127 ARG A CA 1
ATOM 954 C C . ARG A 1 127 ? -15.07 -7.738 4.176 1 95.38 127 ARG A C 1
ATOM 956 O O . ARG A 1 127 ? -16.156 -8.219 3.865 1 95.38 127 ARG A O 1
ATOM 963 N N . TYR A 1 128 ? -13.977 -8.461 4.215 1 96.88 128 TYR A N 1
ATOM 964 C CA . TYR A 1 128 ? -13.938 -9.914 4.035 1 96.88 128 TYR A CA 1
ATOM 965 C C . TYR A 1 128 ? -13.844 -10.625 5.379 1 96.88 128 TYR A C 1
ATOM 967 O O . TYR A 1 128 ? -12.859 -10.469 6.105 1 96.88 128 TYR A O 1
ATOM 975 N N . ASP A 1 129 ? -14.883 -11.383 5.629 1 95.38 129 ASP A N 1
ATOM 976 C CA . ASP A 1 129 ? -14.859 -12.281 6.781 1 95.38 129 ASP A CA 1
ATOM 977 C C . ASP A 1 129 ? -14.086 -13.555 6.469 1 95.38 129 ASP A C 1
ATOM 979 O O . ASP A 1 129 ? -14.57 -14.422 5.738 1 95.38 129 ASP A O 1
ATOM 983 N N . ILE A 1 130 ? -12.93 -13.633 7.055 1 92.25 130 ILE A N 1
ATOM 984 C CA . ILE A 1 130 ? -11.992 -14.703 6.711 1 92.25 130 ILE A CA 1
ATOM 985 C C . ILE A 1 130 ? -12.594 -16.047 7.109 1 92.25 130 ILE A C 1
ATOM 987 O O . ILE A 1 130 ? -12.477 -17.031 6.367 1 92.25 130 ILE A O 1
ATOM 991 N N . GLU A 1 131 ? -13.188 -16.094 8.227 1 91.38 131 GLU A N 1
ATOM 992 C CA . GLU A 1 131 ? -13.781 -17.328 8.703 1 91.38 131 GLU A CA 1
ATOM 993 C C . GLU A 1 131 ? -14.977 -17.734 7.848 1 91.38 131 GLU A C 1
ATOM 995 O O . GLU A 1 131 ? -15.078 -18.875 7.406 1 91.38 131 GLU A O 1
ATOM 1000 N N . ALA A 1 132 ? -15.828 -16.859 7.574 1 94.94 132 ALA A N 1
ATOM 1001 C CA . ALA A 1 132 ? -17.031 -17.125 6.797 1 94.94 132 ALA A CA 1
ATOM 1002 C C . ALA A 1 132 ? -16.719 -17.172 5.305 1 94.94 132 ALA A C 1
ATOM 1004 O O . ALA A 1 132 ? -17.547 -17.609 4.504 1 94.94 132 ALA A O 1
ATOM 1005 N N . ARG A 1 133 ? -15.617 -16.688 4.941 1 94.81 133 ARG A N 1
ATOM 1006 C CA . ARG A 1 133 ? -15.18 -16.609 3.551 1 94.81 133 ARG A CA 1
ATOM 1007 C C . ARG A 1 133 ? -16.203 -15.859 2.699 1 94.81 133 ARG A C 1
ATOM 1009 O O . ARG A 1 133 ? -16.609 -16.344 1.639 1 94.81 133 ARG A O 1
ATOM 1016 N N . GLN A 1 134 ? -16.484 -14.672 3.207 1 96.81 134 GLN A N 1
ATOM 1017 C CA . GLN A 1 134 ? -17.484 -13.859 2.512 1 96.81 134 GLN A CA 1
ATOM 1018 C C . GLN A 1 134 ? -17.156 -12.375 2.639 1 96.81 134 GLN A C 1
ATOM 1020 O O . GLN A 1 134 ? -16.656 -11.922 3.678 1 96.81 134 GLN A O 1
ATOM 1025 N N . TRP A 1 135 ? -17.562 -11.68 1.574 1 97.38 135 TRP A N 1
ATOM 1026 C CA . TRP A 1 135 ? -17.469 -10.219 1.577 1 97.38 135 TRP A CA 1
ATOM 1027 C C . TRP A 1 135 ? -18.781 -9.586 2.01 1 97.38 135 TRP A C 1
ATOM 1029 O O . TRP A 1 135 ? -19.859 -10.031 1.606 1 97.38 135 TRP A O 1
ATOM 1039 N N . HIS A 1 136 ? -18.609 -8.578 2.844 1 96.25 136 HIS A N 1
ATOM 1040 C CA . HIS A 1 136 ? -19.75 -7.789 3.309 1 96.25 136 HIS A CA 1
ATOM 1041 C C . HIS A 1 136 ? -19.531 -6.301 3.074 1 96.25 136 HIS A C 1
ATOM 1043 O O . HIS A 1 136 ? -18.391 -5.824 3.141 1 96.25 136 HIS A O 1
ATOM 1049 N N . ARG A 1 137 ? -20.656 -5.59 2.914 1 95.06 137 ARG A N 1
ATOM 1050 C CA . ARG A 1 137 ? -20.547 -4.141 2.781 1 95.06 137 ARG A CA 1
ATOM 1051 C C . ARG A 1 137 ? -20.266 -3.49 4.133 1 95.06 137 ARG A C 1
ATOM 1053 O O . ARG A 1 137 ? -20.734 -3.967 5.168 1 95.06 137 ARG A O 1
ATOM 1060 N N . ALA A 1 138 ? -19.484 -2.426 4.141 1 93.44 138 ALA A N 1
ATOM 1061 C CA . ALA A 1 138 ? -19.266 -1.544 5.281 1 93.44 138 ALA A CA 1
ATOM 1062 C C . ALA A 1 138 ? -19.625 -0.101 4.938 1 93.44 138 ALA A C 1
ATOM 1064 O O . ALA A 1 138 ? -20.094 0.183 3.832 1 93.44 138 ALA A O 1
ATOM 1065 N N . VAL A 1 139 ? -19.453 0.774 6 1 94.06 139 VAL A N 1
ATOM 1066 C CA . VAL A 1 139 ? -19.812 2.172 5.777 1 94.06 139 VAL A CA 1
ATOM 1067 C C . VAL A 1 139 ? -18.859 2.789 4.758 1 94.06 139 VAL A C 1
ATOM 1069 O O . VAL A 1 139 ? -17.641 2.605 4.848 1 94.06 139 VAL A O 1
ATOM 1072 N N . ASP A 1 140 ? -19.406 3.512 3.83 1 94.56 140 ASP A N 1
ATOM 1073 C CA . ASP A 1 140 ? -18.625 4.148 2.775 1 94.56 140 ASP A CA 1
ATOM 1074 C C . ASP A 1 140 ? -17.812 5.32 3.326 1 94.56 140 ASP A C 1
ATOM 1076 O O . ASP A 1 140 ? -18.125 5.867 4.383 1 94.56 140 ASP A O 1
ATOM 1080 N N . LEU A 1 141 ? -16.719 5.664 2.627 1 92.62 141 LEU A N 1
ATOM 1081 C CA . LEU A 1 141 ? -16.016 6.906 2.916 1 92.62 141 LEU A CA 1
ATOM 1082 C C . LEU A 1 141 ? -16.906 8.109 2.672 1 92.62 141 LEU A C 1
ATOM 1084 O O . LEU A 1 141 ? -17.922 8.008 1.979 1 92.62 141 LEU A O 1
ATOM 1088 N N . SER A 1 142 ? -16.453 9.25 3.182 1 88.12 142 SER A N 1
ATOM 1089 C CA . SER A 1 142 ? -17.219 10.484 3.02 1 88.12 142 SER A CA 1
ATOM 1090 C C . SER A 1 142 ? -17.078 11.039 1.609 1 88.12 142 SER A C 1
ATOM 1092 O O . SER A 1 142 ? -17.969 11.734 1.115 1 88.12 142 SER A O 1
ATOM 1094 N N . ILE A 1 143 ? -15.992 10.766 0.997 1 90.44 143 ILE A N 1
ATOM 1095 C CA . ILE A 1 143 ? -15.727 11.258 -0.35 1 90.44 143 ILE A CA 1
ATOM 1096 C C . ILE A 1 143 ? -15.203 10.117 -1.222 1 90.44 143 ILE A C 1
ATOM 1098 O O . ILE A 1 143 ? -14.617 9.156 -0.715 1 90.44 143 ILE A O 1
ATOM 1102 N N . THR A 1 144 ? -15.516 10.297 -2.531 1 95.81 144 THR A N 1
ATOM 1103 C CA . THR A 1 144 ? -14.883 9.344 -3.447 1 95.81 144 THR A CA 1
ATOM 1104 C C . THR A 1 144 ? -13.375 9.547 -3.48 1 95.81 144 THR A C 1
ATOM 1106 O O . THR A 1 144 ? -12.891 10.672 -3.326 1 95.81 144 THR A O 1
ATOM 1109 N N . CYS A 1 145 ? -12.711 8.43 -3.645 1 96.56 145 CYS A N 1
ATOM 1110 C CA . CYS A 1 145 ? -11.25 8.508 -3.566 1 96.56 145 CYS A CA 1
ATOM 1111 C C . CYS A 1 145 ? -10.602 7.324 -4.266 1 96.56 145 CYS A C 1
ATOM 1113 O O . CYS A 1 145 ? -11.094 6.199 -4.172 1 96.56 145 CYS A O 1
ATOM 1115 N N . SER A 1 146 ? -9.57 7.633 -4.996 1 98.31 146 SER A N 1
ATOM 1116 C CA . SER A 1 146 ? -8.695 6.59 -5.527 1 98.31 146 SER A CA 1
ATOM 1117 C C . SER A 1 146 ? -7.227 6.965 -5.371 1 98.31 146 SER A C 1
ATOM 1119 O O . SER A 1 146 ? -6.898 8.133 -5.152 1 98.31 146 SER A O 1
ATOM 1121 N N . ALA A 1 147 ? -6.363 5.914 -5.387 1 98.25 147 ALA A N 1
ATOM 1122 C CA . ALA A 1 147 ? -4.914 6.098 -5.371 1 98.25 147 ALA A CA 1
ATOM 1123 C C . ALA A 1 147 ? -4.461 6.777 -4.082 1 98.25 147 ALA A C 1
ATOM 1125 O O . ALA A 1 147 ? -3.549 7.605 -4.094 1 98.25 147 ALA A O 1
ATOM 1126 N N . ALA A 1 148 ? -5.191 6.504 -3.025 1 96.94 148 ALA A N 1
ATOM 1127 C CA . ALA A 1 148 ? -4.777 6.906 -1.682 1 96.94 148 ALA A CA 1
ATOM 1128 C C . ALA A 1 148 ? -3.805 5.895 -1.082 1 96.94 148 ALA A C 1
ATOM 1130 O O . ALA A 1 148 ? -3.562 4.836 -1.665 1 96.94 148 ALA A O 1
ATOM 1131 N N . THR A 1 149 ? -3.17 6.207 -0.04 1 94.94 149 THR A N 1
ATOM 1132 C CA . THR A 1 149 ? -2.404 5.254 0.759 1 94.94 149 THR A CA 1
ATOM 1133 C C . THR A 1 149 ? -3.033 5.078 2.139 1 94.94 149 THR A C 1
ATOM 1135 O O . THR A 1 149 ? -3.865 5.887 2.555 1 94.94 149 THR A O 1
ATOM 1138 N N . ALA A 1 150 ? -2.764 3.953 2.727 1 88.88 150 ALA A N 1
ATOM 1139 C CA . ALA A 1 150 ? -3.357 3.646 4.023 1 88.88 150 ALA A CA 1
ATOM 1140 C C . ALA A 1 150 ? -2.373 2.893 4.914 1 88.88 150 ALA A C 1
ATOM 1142 O O . ALA A 1 150 ? -1.426 2.277 4.422 1 88.88 150 ALA A O 1
ATOM 1143 N N . TYR A 1 151 ? -2.619 3.008 6.281 1 83.88 151 TYR A N 1
ATOM 1144 C CA . TYR A 1 151 ? -1.879 2.252 7.285 1 83.88 151 TYR A CA 1
ATOM 1145 C C . TYR A 1 151 ? -2.75 1.96 8.5 1 83.88 151 TYR A C 1
ATOM 1147 O O . TYR A 1 151 ? -3.561 2.797 8.906 1 83.88 151 TYR A O 1
ATOM 1155 N N . VAL A 1 152 ? -2.527 0.767 9.008 1 82 152 VAL A N 1
ATOM 1156 C CA . VAL A 1 152 ? -3.219 0.426 10.242 1 82 152 VAL A CA 1
ATOM 1157 C C . VAL A 1 152 ? -2.359 0.825 11.445 1 82 152 VAL A C 1
ATOM 1159 O O . VAL A 1 152 ? -1.196 0.428 11.539 1 82 152 VAL A O 1
ATOM 1162 N N . TYR A 1 153 ? -2.949 1.659 12.242 1 73.25 153 TYR A N 1
ATOM 1163 C CA . TYR A 1 153 ? -2.238 2.188 13.398 1 73.25 153 TYR A CA 1
ATOM 1164 C C . TYR A 1 153 ? -2.934 1.781 14.695 1 73.25 153 TYR A C 1
ATOM 1166 O O . TYR A 1 153 ? -4.156 1.879 14.805 1 73.25 153 TYR A O 1
ATOM 1174 N N . HIS A 1 154 ? -2.059 1.137 15.562 1 71.12 154 HIS A N 1
ATOM 1175 C CA . HIS A 1 154 ? -2.553 0.821 16.906 1 71.12 154 HIS A CA 1
ATOM 1176 C C . HIS A 1 154 ? -2.273 1.961 17.875 1 71.12 154 HIS A C 1
ATOM 1178 O O . HIS A 1 154 ? -1.12 2.207 18.234 1 71.12 154 HIS A O 1
ATOM 1184 N N . SER A 1 155 ? -3.4 2.578 18.234 1 62.41 155 SER A N 1
ATOM 1185 C CA . SER A 1 155 ? -3.246 3.678 19.188 1 62.41 155 SER A CA 1
ATOM 1186 C C . SER A 1 155 ? -3.043 3.16 20.609 1 62.41 155 SER A C 1
ATOM 1188 O O . SER A 1 155 ? -3.855 2.383 21.109 1 62.41 155 SER A O 1
ATOM 1190 N N . VAL A 1 156 ? -1.975 3.588 21.141 1 57.94 156 VAL A N 1
ATOM 1191 C CA . VAL A 1 156 ? -1.692 3.217 22.531 1 57.94 156 VAL A CA 1
ATOM 1192 C C . VAL A 1 156 ? -2.604 4 23.469 1 57.94 156 VAL A C 1
ATOM 1194 O O . VAL A 1 156 ? -2.969 3.508 24.5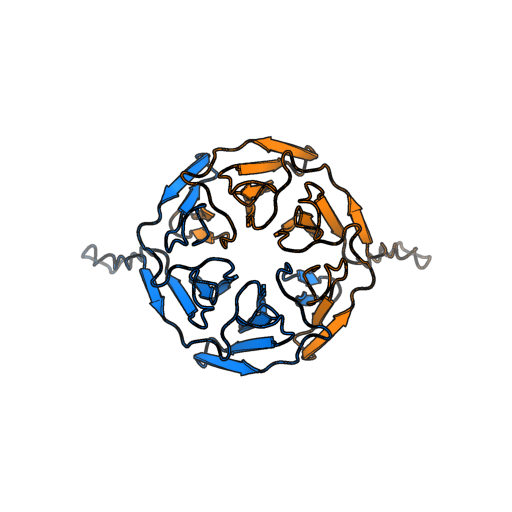47 1 57.94 156 VAL A O 1
ATOM 1197 N N . LEU A 1 157 ? -3 5.148 23.016 1 54.03 157 LEU A N 1
ATOM 1198 C CA . LEU A 1 157 ? -3.797 6.02 23.875 1 54.03 157 LEU A CA 1
ATOM 1199 C C . LEU A 1 157 ? -5.188 5.434 24.109 1 54.03 157 LEU A C 1
ATOM 1201 O O . LEU A 1 157 ? -5.715 5.5 25.219 1 54.03 157 LEU A O 1
ATOM 1205 N N . ASP A 1 158 ? -5.621 4.934 23.078 1 55.88 158 ASP A N 1
ATOM 1206 C CA . ASP A 1 158 ? -6.992 4.457 23.234 1 55.88 158 ASP A CA 1
ATOM 1207 C C . ASP A 1 158 ? -7.082 2.955 22.984 1 55.88 158 ASP A C 1
ATOM 1209 O O . ASP A 1 158 ? -8.18 2.389 22.953 1 55.88 158 ASP A O 1
ATOM 1213 N N . ALA A 1 159 ? -5.93 2.408 22.859 1 55.44 159 ALA A N 1
ATOM 1214 C CA . ALA A 1 159 ? -5.797 0.969 22.656 1 55.44 159 ALA A CA 1
ATOM 1215 C C . ALA A 1 159 ? -6.605 0.512 21.438 1 55.44 159 ALA A C 1
ATOM 1217 O O . ALA A 1 159 ? -7.156 -0.592 21.438 1 55.44 159 ALA A O 1
ATOM 1218 N N . ARG A 1 160 ? -6.773 1.604 20.641 1 59.84 160 ARG A N 1
ATOM 1219 C CA . ARG A 1 160 ? -7.574 1.243 19.469 1 59.84 160 ARG A CA 1
ATOM 1220 C C . ARG A 1 160 ? -6.711 1.188 18.203 1 59.84 160 ARG A C 1
ATOM 1222 O O . ARG A 1 160 ? -5.621 1.764 18.172 1 59.84 160 ARG A O 1
ATOM 1229 N N . ARG A 1 161 ? -7.18 0.339 17.359 1 60.88 161 ARG A N 1
ATOM 1230 C CA . ARG A 1 161 ? -6.559 0.269 16.047 1 60.88 161 ARG A CA 1
ATOM 1231 C C . ARG A 1 161 ? -7.301 1.147 15.039 1 60.88 161 ARG A C 1
ATOM 1233 O O . ARG A 1 161 ? -8.531 1.14 14.992 1 60.88 161 ARG A O 1
ATOM 1240 N N . TRP A 1 162 ? -6.508 2.096 14.641 1 59.84 162 TRP A N 1
ATOM 1241 C CA . TRP A 1 162 ? -7.094 2.986 13.641 1 59.84 162 TRP A CA 1
ATOM 1242 C C . TRP A 1 162 ? -6.523 2.703 12.258 1 59.84 162 TRP A C 1
ATOM 1244 O O . TRP A 1 162 ? -5.359 2.312 12.125 1 59.84 162 TRP A O 1
ATOM 1254 N N . PHE A 1 163 ? -7.516 2.74 11.273 1 65.94 163 PHE A N 1
ATOM 1255 C CA . PHE A 1 163 ? -7.168 2.781 9.859 1 65.94 163 PHE A CA 1
ATOM 1256 C C . PHE A 1 163 ? -7.309 4.195 9.312 1 65.94 163 PHE A C 1
ATOM 1258 O O . PHE A 1 163 ? -8.328 4.855 9.531 1 65.94 163 PHE A O 1
ATOM 1265 N N . MET B 1 1 ? -5.012 8.125 3.299 1 93.31 1 MET B N 1
ATOM 1266 C CA . MET B 1 1 ? -4.293 9.391 3.236 1 93.31 1 MET B CA 1
ATOM 1267 C C . MET B 1 1 ? -4.09 9.828 1.789 1 93.31 1 MET B C 1
ATOM 1269 O O . MET B 1 1 ? -3.602 9.055 0.965 1 93.31 1 MET B O 1
ATOM 1273 N N . GLY B 1 2 ? -4.457 11.109 1.537 1 95.75 2 GLY B N 1
ATOM 1274 C CA . GLY B 1 2 ? -4.363 11.625 0.183 1 95.75 2 GLY B CA 1
ATOM 1275 C C . GLY B 1 2 ? -5.305 10.938 -0.787 1 95.75 2 GLY B C 1
ATOM 1276 O O . GLY B 1 2 ? -6.406 10.531 -0.41 1 95.75 2 GLY B O 1
ATOM 1277 N N . GLY B 1 3 ? -4.906 10.953 -2.086 1 97.38 3 GLY B N 1
ATOM 1278 C CA . GLY B 1 3 ? -5.695 10.312 -3.127 1 97.38 3 GLY B CA 1
ATOM 1279 C C . GLY B 1 3 ? -6.316 11.297 -4.098 1 97.38 3 GLY B C 1
ATOM 1280 O O . GLY B 1 3 ? -6.055 12.5 -4.02 1 97.38 3 GLY B O 1
ATOM 1281 N N . PHE B 1 4 ? -6.957 10.703 -5.016 1 98.06 4 PHE B N 1
ATOM 1282 C CA . PHE B 1 4 ? -7.684 11.422 -6.051 1 98.06 4 PHE B CA 1
ATOM 1283 C C . PHE B 1 4 ? -9.188 11.32 -5.828 1 98.06 4 PHE B C 1
ATOM 1285 O O . PHE B 1 4 ? -9.734 10.227 -5.734 1 98.06 4 PHE B O 1
ATOM 1292 N N . ASP B 1 5 ? -9.875 12.445 -5.84 1 95.5 5 ASP B N 1
ATOM 1293 C CA . ASP B 1 5 ? -11.289 12.43 -5.461 1 95.5 5 ASP B CA 1
ATOM 1294 C C . ASP B 1 5 ? -12.188 12.461 -6.695 1 95.5 5 ASP B C 1
ATOM 1296 O O . ASP B 1 5 ? -13.398 12.625 -6.582 1 95.5 5 ASP B O 1
ATOM 1300 N N . GLY B 1 6 ? -11.656 12.281 -7.867 1 93.69 6 GLY B N 1
ATOM 1301 C CA . GLY B 1 6 ? -12.398 12.367 -9.117 1 93.69 6 GLY B CA 1
ATOM 1302 C C . GLY B 1 6 ? -12.211 13.695 -9.836 1 93.69 6 GLY B C 1
ATOM 1303 O O . GLY B 1 6 ? -12.469 13.797 -11.031 1 93.69 6 GLY B O 1
ATOM 1304 N N . GLU B 1 7 ? -11.844 14.672 -9.125 1 94.69 7 GLU B N 1
ATOM 1305 C CA . GLU B 1 7 ? -11.617 16 -9.688 1 94.69 7 GLU B CA 1
ATOM 1306 C C . GLU B 1 7 ? -10.195 16.469 -9.43 1 94.69 7 GLU B C 1
ATOM 1308 O O . GLU B 1 7 ? -9.57 17.078 -10.305 1 94.69 7 GLU B O 1
ATOM 1313 N N . GLY B 1 8 ? -9.711 16.25 -8.328 1 95.44 8 GLY B N 1
ATOM 1314 C CA . GLY B 1 8 ? -8.375 16.656 -7.93 1 95.44 8 GLY B CA 1
ATOM 1315 C C . GLY B 1 8 ? -7.758 15.766 -6.871 1 95.44 8 GLY B C 1
ATOM 1316 O O . GLY B 1 8 ? -8.398 14.828 -6.395 1 95.44 8 GLY B O 1
ATOM 1317 N N . ARG B 1 9 ? -6.449 16.031 -6.578 1 97.38 9 ARG B N 1
ATOM 1318 C CA . ARG B 1 9 ? -5.762 15.328 -5.508 1 97.38 9 ARG B CA 1
ATOM 1319 C C . ARG B 1 9 ? -5.965 16.031 -4.168 1 97.38 9 ARG B C 1
ATOM 1321 O O . ARG B 1 9 ? -6.164 17.25 -4.125 1 97.38 9 ARG B O 1
ATOM 1328 N N . THR B 1 10 ? -5.867 15.281 -3.115 1 95.25 10 THR B N 1
ATOM 1329 C CA . THR B 1 10 ? -6.141 15.852 -1.801 1 95.25 10 THR B CA 1
ATOM 1330 C C . THR B 1 10 ? -4.969 15.609 -0.853 1 95.25 10 THR B C 1
ATOM 1332 O O . THR B 1 10 ? -4.133 14.734 -1.099 1 95.25 10 THR B O 1
ATOM 1335 N N . SER B 1 11 ? -4.887 16.453 0.191 1 95.25 11 SER B N 1
ATOM 1336 C CA . SER B 1 11 ? -3.932 16.281 1.278 1 95.25 11 SER B CA 1
ATOM 1337 C C . SER B 1 11 ? -4.621 15.789 2.547 1 95.25 11 SER B C 1
ATOM 1339 O O . SER B 1 11 ? -3.98 15.625 3.588 1 95.25 11 SER B O 1
ATOM 1341 N N . SER B 1 12 ? -5.84 15.492 2.453 1 91.19 12 SER B N 1
ATOM 1342 C CA . SER B 1 12 ? -6.629 15.125 3.627 1 91.19 12 SER B CA 1
ATOM 1343 C C . SER B 1 12 ? -6.371 13.68 4.043 1 91.19 12 SER B C 1
ATOM 1345 O O . SER B 1 12 ? -5.828 12.898 3.264 1 91.19 12 SER B O 1
ATOM 1347 N N . CYS B 1 13 ? -6.727 13.453 5.328 1 89.44 13 CYS B N 1
ATOM 1348 C CA . CYS B 1 13 ? -6.652 12.117 5.902 1 89.44 13 CYS B CA 1
ATOM 1349 C C . CYS B 1 13 ? -7.934 11.766 6.648 1 89.44 13 CYS B C 1
ATOM 1351 O O . CYS B 1 13 ? -8.523 12.625 7.305 1 89.44 13 CYS B O 1
ATOM 1353 N N . GLU B 1 14 ? -8.281 10.523 6.496 1 88.31 14 GLU B N 1
ATOM 1354 C CA . GLU B 1 14 ? -9.414 10.016 7.27 1 88.31 14 GLU B CA 1
ATOM 1355 C C . GLU B 1 14 ? -9.023 8.797 8.094 1 88.31 14 GLU B C 1
ATOM 1357 O O . GLU B 1 14 ? -8.141 8.031 7.695 1 88.31 14 GLU B O 1
ATOM 1362 N N . ARG B 1 15 ? -9.672 8.719 9.148 1 84.69 15 ARG B N 1
ATOM 1363 C CA . ARG B 1 15 ? -9.461 7.57 10.023 1 84.69 15 ARG B CA 1
ATOM 1364 C C . ARG B 1 15 ? -10.742 6.754 10.172 1 84.69 15 ARG B C 1
ATOM 1366 O O . ARG B 1 15 ? -11.836 7.312 10.242 1 84.69 15 ARG B O 1
ATOM 1373 N N . TYR B 1 16 ? -10.547 5.438 10.234 1 85.56 16 TYR B N 1
ATOM 1374 C CA . TYR B 1 16 ? -11.664 4.516 10.383 1 85.56 16 TYR B CA 1
ATOM 1375 C C . TYR B 1 16 ? -11.672 3.891 11.773 1 85.56 16 TYR B C 1
ATOM 1377 O O . TYR B 1 16 ? -10.656 3.352 12.227 1 85.56 16 TYR B O 1
ATOM 1385 N N . ASP B 1 17 ? -12.844 4.027 12.367 1 80.31 17 ASP B N 1
ATOM 1386 C CA . ASP B 1 17 ? -13.117 3.34 13.625 1 80.31 17 ASP B CA 1
ATOM 1387 C C . ASP B 1 17 ? -13.945 2.078 13.398 1 80.31 17 ASP B C 1
ATOM 1389 O O . ASP B 1 17 ? -15.164 2.152 13.227 1 80.31 17 ASP B O 1
ATOM 1393 N N . ALA B 1 18 ? -13.266 0.967 13.414 1 78.25 18 ALA B N 1
ATOM 1394 C CA . ALA B 1 18 ? -13.93 -0.294 13.102 1 78.25 18 ALA B CA 1
ATOM 1395 C C . ALA B 1 18 ? -15 -0.625 14.141 1 78.25 18 ALA B C 1
ATOM 1397 O O . ALA B 1 18 ? -16.016 -1.259 13.82 1 78.25 18 ALA B O 1
ATOM 1398 N N . SER B 1 19 ? -14.734 -0.267 15.398 1 78.75 19 SER B N 1
ATOM 1399 C CA . SER B 1 19 ? -15.695 -0.549 16.453 1 78.75 19 SER B CA 1
ATOM 1400 C C . SER B 1 19 ? -16.984 0.237 16.25 1 78.75 19 SER B C 1
ATOM 1402 O O . SER B 1 19 ? -18.062 -0.229 16.625 1 78.75 19 SER B O 1
ATOM 1404 N N . ARG B 1 20 ? -16.922 1.362 15.617 1 82.44 20 ARG B N 1
ATOM 1405 C CA . ARG B 1 20 ? -18.094 2.203 15.406 1 82.44 20 ARG B CA 1
ATOM 1406 C C . ARG B 1 20 ? -18.5 2.209 13.938 1 82.44 20 ARG B C 1
ATOM 1408 O O . ARG B 1 20 ? -19.516 2.797 13.57 1 82.44 20 ARG B O 1
ATOM 1415 N N . ASN B 1 21 ? -17.719 1.538 13.148 1 84.88 21 ASN B N 1
ATOM 1416 C CA . ASN B 1 21 ? -17.969 1.529 11.711 1 84.88 21 ASN B CA 1
ATOM 1417 C C . ASN B 1 21 ? -18.156 2.939 11.164 1 84.88 21 ASN B C 1
ATOM 1419 O O . ASN B 1 21 ? -19.156 3.221 10.508 1 84.88 21 ASN B O 1
ATOM 1423 N N . GLN B 1 22 ? -17.234 3.803 11.516 1 87.19 22 GLN B N 1
ATOM 1424 C CA . GLN B 1 22 ? -17.328 5.203 11.117 1 87.19 22 GLN B CA 1
ATOM 1425 C C . GLN B 1 22 ? -15.969 5.727 10.641 1 87.19 22 GLN B C 1
ATOM 1427 O O . GLN B 1 22 ? -14.93 5.34 11.172 1 87.19 22 GLN B O 1
ATOM 1432 N N . TRP B 1 23 ? -16.094 6.641 9.664 1 87.5 23 TRP B N 1
ATOM 1433 C CA . TRP B 1 23 ? -14.93 7.383 9.195 1 87.5 23 TRP B CA 1
ATOM 1434 C C . TRP B 1 23 ? -14.922 8.797 9.766 1 87.5 23 TRP B C 1
ATOM 1436 O O . TRP B 1 23 ? -15.969 9.438 9.867 1 87.5 23 TRP B O 1
ATOM 1446 N N . LYS B 1 24 ? -13.742 9.203 10.156 1 84.25 24 LYS B N 1
ATOM 1447 C CA . LYS B 1 24 ? -13.578 10.57 10.625 1 84.25 24 LYS B CA 1
ATOM 1448 C C . LYS B 1 24 ? -12.398 11.25 9.938 1 84.25 24 LYS B C 1
ATOM 1450 O O . LYS B 1 24 ? -11.352 10.633 9.719 1 84.25 24 LYS B O 1
ATOM 1455 N N . LEU B 1 25 ? -12.672 12.516 9.672 1 83.5 25 LEU B N 1
ATOM 1456 C CA . LEU B 1 25 ? -11.578 13.297 9.117 1 83.5 25 LEU B CA 1
ATOM 1457 C C . LEU B 1 25 ? -10.523 13.594 10.18 1 83.5 25 LEU B C 1
ATOM 1459 O O . LEU B 1 25 ? -10.867 13.93 11.32 1 83.5 25 LEU B O 1
ATOM 1463 N N . VAL B 1 26 ? -9.297 13.32 9.797 1 77 26 VAL B N 1
ATOM 1464 C CA . VAL B 1 26 ? -8.188 13.727 10.656 1 77 26 VAL B CA 1
ATOM 1465 C C . VAL B 1 26 ? -7.938 15.227 10.492 1 77 26 VAL B C 1
ATOM 1467 O O . VAL B 1 26 ? -7.895 15.734 9.367 1 77 26 VAL B O 1
ATOM 1470 N N . VAL B 1 27 ? -7.727 15.812 11.547 1 69.31 27 VAL B N 1
ATOM 1471 C CA . VAL B 1 27 ? -7.648 17.266 11.562 1 69.31 27 VAL B CA 1
ATOM 1472 C C . VAL B 1 27 ? -6.402 17.734 10.812 1 69.31 27 VAL B C 1
ATOM 1474 O O . VAL B 1 27 ? -6.457 18.672 10.031 1 69.31 27 VAL B O 1
ATOM 1477 N N . ALA B 1 28 ? -5.348 17.125 11.039 1 82.44 28 ALA B N 1
ATOM 1478 C CA . ALA B 1 28 ? -4.105 17.562 10.414 1 82.44 28 ALA B CA 1
ATOM 1479 C C . ALA B 1 28 ? -4.008 17.047 8.977 1 82.44 28 ALA B C 1
ATOM 1481 O O . ALA B 1 28 ? -3.996 15.828 8.742 1 82.44 28 ALA B O 1
ATOM 1482 N N . SER B 1 29 ? -3.924 18.016 8.023 1 89.25 29 SER B N 1
ATOM 1483 C CA . SER B 1 29 ? -3.713 17.656 6.625 1 89.25 29 SER B CA 1
ATOM 1484 C C . SER B 1 29 ? -2.227 17.562 6.297 1 89.25 29 SER B C 1
ATOM 1486 O O . SER B 1 29 ? -1.4 18.219 6.945 1 89.25 29 SER B O 1
ATOM 1488 N N . MET B 1 30 ? -1.96 16.766 5.383 1 92.94 30 MET B N 1
ATOM 1489 C CA . MET B 1 30 ? -0.589 16.719 4.879 1 92.94 30 MET B CA 1
ATOM 1490 C C . MET B 1 30 ? -0.203 18.062 4.258 1 92.94 30 MET B C 1
ATOM 1492 O O . MET B 1 30 ? -1.072 18.859 3.908 1 92.94 30 MET B O 1
ATOM 1496 N N . HIS B 1 31 ? 1.081 18.266 4.133 1 94.19 31 HIS B N 1
ATOM 1497 C CA . HIS B 1 31 ? 1.572 19.484 3.508 1 94.19 31 HIS B CA 1
ATOM 1498 C C . HIS B 1 31 ? 1.321 19.484 2.004 1 94.19 31 HIS B C 1
ATOM 1500 O O . HIS B 1 31 ? 0.957 20.5 1.423 1 94.19 31 HIS B O 1
ATOM 1506 N N . ASP B 1 32 ? 1.515 18.375 1.338 1 95.25 32 ASP B N 1
ATOM 1507 C CA . ASP B 1 32 ? 1.342 18.25 -0.106 1 95.25 32 ASP B CA 1
ATOM 1508 C C . ASP B 1 32 ? 0.079 17.469 -0.442 1 95.25 32 ASP B C 1
ATOM 1510 O O . ASP B 1 32 ? -0.244 16.484 0.232 1 95.25 32 ASP B O 1
ATOM 1514 N N . VAL B 1 33 ? -0.56 17.906 -1.505 1 96.75 33 VAL B N 1
ATOM 1515 C CA . VAL B 1 33 ? -1.555 17.031 -2.119 1 96.75 33 VAL B CA 1
ATOM 1516 C C . VAL B 1 33 ? -0.855 15.914 -2.883 1 96.75 33 VAL B C 1
ATOM 1518 O O . VAL B 1 33 ? 0.171 16.141 -3.527 1 96.75 33 VAL B O 1
ATOM 1521 N N . ARG B 1 34 ? -1.402 14.695 -2.703 1 97.56 34 ARG B N 1
ATOM 1522 C CA . ARG B 1 34 ? -0.721 13.625 -3.424 1 97.56 34 ARG B CA 1
ATOM 1523 C C . ARG B 1 34 ? -1.639 12.422 -3.613 1 97.56 34 ARG B C 1
ATOM 1525 O O . ARG B 1 34 ? -2.379 12.055 -2.699 1 97.56 34 ARG B O 1
ATOM 1532 N N . SER B 1 35 ? -1.595 11.867 -4.785 1 98.38 35 SER B N 1
ATOM 1533 C CA . SER B 1 35 ? -2.066 10.516 -5.074 1 98.38 35 SER B CA 1
ATOM 1534 C C . SER B 1 35 ? -0.904 9.586 -5.41 1 98.38 35 SER B C 1
ATOM 1536 O O . SER B 1 35 ? 0.215 10.047 -5.652 1 98.38 35 SER B O 1
ATOM 1538 N N . ASP B 1 36 ? -1.144 8.234 -5.324 1 98.38 36 ASP B N 1
ATOM 1539 C CA . ASP B 1 36 ? -0.171 7.234 -5.754 1 98.38 36 ASP B CA 1
ATOM 1540 C C . ASP B 1 36 ? 1.113 7.328 -4.934 1 98.38 36 ASP B C 1
ATOM 1542 O O . ASP B 1 36 ? 2.209 7.125 -5.461 1 98.38 36 ASP B O 1
ATOM 1546 N N . ALA B 1 37 ? 0.959 7.809 -3.676 1 98.31 37 ALA B N 1
ATOM 1547 C CA . ALA B 1 37 ? 2.059 7.836 -2.717 1 98.31 37 ALA B CA 1
ATOM 1548 C C . ALA B 1 37 ? 2.186 6.5 -1.99 1 98.31 37 ALA B C 1
ATOM 1550 O O . ALA B 1 37 ? 1.396 5.582 -2.225 1 98.31 37 ALA B O 1
ATOM 1551 N N . SER B 1 38 ? 3.182 6.332 -1.201 1 97.19 38 SER B N 1
ATOM 1552 C CA . SER B 1 38 ? 3.34 5.168 -0.335 1 97.19 38 SER B CA 1
ATOM 1553 C C . SER B 1 38 ? 3.416 5.578 1.132 1 97.19 38 SER B C 1
ATOM 1555 O O . SER B 1 38 ? 3.912 6.66 1.455 1 97.19 38 SER B O 1
ATOM 1557 N N . ALA B 1 39 ? 2.934 4.711 1.968 1 94.19 39 ALA B N 1
ATOM 1558 C CA . ALA B 1 39 ? 2.967 4.957 3.406 1 94.19 39 ALA B CA 1
ATOM 1559 C C . ALA B 1 39 ? 3.611 3.789 4.148 1 94.19 39 ALA B C 1
ATOM 1561 O O . ALA B 1 39 ? 3.43 2.629 3.771 1 94.19 39 ALA B O 1
ATOM 1562 N N . VAL B 1 40 ? 4.359 4.137 5.199 1 91.25 40 VAL B N 1
ATOM 1563 C CA . VAL B 1 40 ? 5.02 3.143 6.039 1 91.25 40 VAL B CA 1
ATOM 1564 C C . VAL B 1 40 ? 4.977 3.59 7.5 1 91.25 40 VAL B C 1
ATOM 1566 O O . VAL B 1 40 ? 5.18 4.77 7.797 1 91.25 40 VAL B O 1
ATOM 1569 N N . ALA B 1 41 ? 4.684 2.648 8.367 1 86.81 41 ALA B N 1
ATOM 1570 C CA . ALA B 1 41 ? 4.852 2.928 9.789 1 86.81 41 ALA B CA 1
ATOM 1571 C C . ALA B 1 41 ? 6.27 2.605 10.25 1 86.81 41 ALA B C 1
ATOM 1573 O O . ALA B 1 41 ? 6.789 1.521 9.969 1 86.81 41 ALA B O 1
ATOM 1574 N N . ALA B 1 42 ? 6.84 3.584 10.852 1 85.56 42 ALA B N 1
ATOM 1575 C CA . ALA B 1 42 ? 8.18 3.406 11.406 1 85.56 42 ALA B CA 1
ATOM 1576 C C . ALA B 1 42 ? 8.383 4.262 12.656 1 85.56 42 ALA B C 1
ATOM 1578 O O . ALA B 1 42 ? 8.023 5.445 12.664 1 85.56 42 ALA B O 1
ATOM 1579 N N . ALA B 1 43 ? 8.961 3.561 13.734 1 81.25 43 ALA B N 1
ATOM 1580 C CA . ALA B 1 43 ? 9.297 4.246 14.977 1 81.25 43 ALA B CA 1
ATOM 1581 C C . ALA B 1 43 ? 8.078 4.945 15.57 1 81.25 43 ALA B C 1
ATOM 1583 O O . ALA B 1 43 ? 8.156 6.109 15.969 1 81.25 43 ALA B O 1
ATOM 1584 N N . GLY B 1 44 ? 6.879 4.383 15.461 1 78.06 44 GLY B N 1
ATOM 1585 C CA . GLY B 1 44 ? 5.664 4.898 16.062 1 78.06 44 GLY B CA 1
ATOM 1586 C C . GLY B 1 44 ? 5.027 6.023 15.281 1 78.06 44 GLY B C 1
ATOM 1587 O O . GLY B 1 44 ? 4.086 6.668 15.75 1 78.06 44 GLY B O 1
ATOM 1588 N N . ARG B 1 45 ? 5.551 6.227 14.062 1 84.88 45 ARG B N 1
ATOM 1589 C CA . ARG B 1 45 ? 5.059 7.297 13.203 1 84.88 45 ARG B CA 1
ATOM 1590 C C . ARG B 1 45 ? 4.598 6.75 11.859 1 84.88 45 ARG B C 1
ATOM 1592 O O . ARG B 1 45 ? 5 5.656 11.453 1 84.88 45 ARG B O 1
ATOM 1599 N N . ILE B 1 46 ? 3.695 7.52 11.227 1 89.19 46 ILE B N 1
ATOM 1600 C CA . ILE B 1 46 ? 3.291 7.184 9.867 1 89.19 46 ILE B CA 1
ATOM 1601 C C . ILE B 1 46 ? 4.02 8.086 8.875 1 89.19 46 ILE B C 1
ATOM 1603 O O . ILE B 1 46 ? 3.926 9.312 8.953 1 89.19 46 ILE B O 1
ATOM 1607 N N . HIS B 1 47 ? 4.773 7.484 8 1 93.38 47 HIS B N 1
ATOM 1608 C CA . HIS B 1 47 ? 5.504 8.211 6.965 1 93.38 47 HIS B CA 1
ATOM 1609 C C . HIS B 1 47 ? 4.793 8.109 5.621 1 93.38 47 HIS B C 1
ATOM 1611 O O . HIS B 1 47 ? 4.457 7.016 5.168 1 93.38 47 HIS B O 1
ATOM 1617 N N . VAL B 1 48 ? 4.566 9.227 5.031 1 96.44 48 VAL B N 1
ATOM 1618 C CA . VAL B 1 48 ? 4.047 9.273 3.668 1 96.44 48 VAL B CA 1
ATOM 1619 C C . VAL B 1 48 ? 5.09 9.883 2.736 1 96.44 48 VAL B C 1
ATOM 1621 O O . VAL B 1 48 ? 5.715 10.891 3.074 1 96.44 48 VAL B O 1
ATOM 1624 N N . MET B 1 49 ? 5.258 9.312 1.559 1 98.06 49 MET B N 1
ATOM 1625 C CA . MET B 1 49 ? 6.336 9.758 0.682 1 98.06 49 MET B CA 1
ATOM 1626 C C . MET B 1 49 ? 5.918 9.672 -0.782 1 98.06 49 MET B C 1
ATOM 1628 O O . MET B 1 49 ? 5.16 8.773 -1.164 1 98.06 49 MET B O 1
ATOM 1632 N N . GLY B 1 50 ? 6.52 10.586 -1.538 1 98.62 50 GLY B N 1
ATOM 1633 C CA . GLY B 1 50 ? 6.297 10.594 -2.975 1 98.62 50 GLY B CA 1
ATOM 1634 C C . GLY B 1 50 ? 4.852 10.859 -3.354 1 98.62 50 GLY B C 1
ATOM 1635 O O . GLY B 1 50 ? 4.121 11.531 -2.619 1 98.62 50 GLY B O 1
ATOM 1636 N N . GLY B 1 51 ? 4.512 10.406 -4.574 1 98.69 51 GLY B N 1
ATOM 1637 C CA . GLY B 1 51 ? 3.168 10.594 -5.098 1 98.69 51 GLY B CA 1
ATOM 1638 C C . GLY B 1 51 ? 3.104 11.586 -6.242 1 98.69 51 GLY B C 1
ATOM 1639 O O . GLY B 1 51 ? 4.137 11.984 -6.781 1 98.69 51 GLY B O 1
ATOM 1640 N N . PHE B 1 52 ? 1.909 11.852 -6.562 1 98.69 52 PHE B N 1
ATOM 1641 C CA . PHE B 1 52 ? 1.613 12.68 -7.727 1 98.69 52 PHE B CA 1
ATOM 1642 C C . PHE B 1 52 ? 0.611 13.773 -7.375 1 98.69 52 PHE B C 1
ATOM 1644 O O . PHE B 1 52 ? -0.436 13.492 -6.785 1 98.69 52 PHE B O 1
ATOM 1651 N N . THR B 1 53 ? 0.889 15.016 -7.805 1 97.88 53 THR B N 1
ATOM 1652 C CA . THR B 1 53 ? 0.043 16.141 -7.434 1 97.88 53 THR B CA 1
ATOM 1653 C C . THR B 1 53 ? -1.021 16.391 -8.5 1 97.88 53 THR B C 1
ATOM 1655 O O . THR B 1 53 ? -1.938 17.188 -8.297 1 97.88 53 THR B O 1
ATOM 1658 N N . GLY B 1 54 ? -0.995 15.719 -9.594 1 95.56 54 GLY B N 1
ATOM 1659 C CA . GLY B 1 54 ? -1.759 16.047 -10.789 1 95.56 54 GLY B CA 1
ATOM 1660 C C . GLY B 1 54 ? -0.932 16.734 -11.852 1 95.56 54 GLY B C 1
ATOM 1661 O O . GLY B 1 54 ? -1.312 16.75 -13.023 1 95.56 54 GLY B O 1
ATOM 1662 N N . LEU B 1 55 ? 0.128 17.281 -11.43 1 96 55 LEU B N 1
ATOM 1663 C CA . LEU B 1 55 ? 1.03 17.984 -12.344 1 96 55 LEU B CA 1
ATOM 1664 C C . LEU B 1 55 ? 2.436 17.406 -12.266 1 96 55 LEU B C 1
ATOM 1666 O O . LEU B 1 55 ? 3.037 17.094 -13.305 1 96 55 LEU B O 1
ATOM 1670 N N . ASP B 1 56 ? 2.912 17.219 -11.055 1 96.88 56 ASP B N 1
ATOM 1671 C CA . ASP B 1 56 ? 4.281 16.75 -10.852 1 96.88 56 ASP B CA 1
ATOM 1672 C C . ASP B 1 56 ? 4.32 15.523 -9.953 1 96.88 56 ASP B C 1
ATOM 1674 O O . ASP B 1 56 ? 3.455 15.352 -9.094 1 96.88 56 ASP B O 1
ATOM 1678 N N . VAL B 1 57 ? 5.41 14.711 -10.227 1 98.31 57 VAL B N 1
ATOM 1679 C CA . VAL B 1 57 ? 5.734 13.641 -9.281 1 98.31 57 VAL B CA 1
ATOM 1680 C C . VAL B 1 57 ? 6.586 14.195 -8.148 1 98.31 57 VAL B C 1
ATOM 1682 O O . VAL B 1 57 ? 7.508 14.984 -8.375 1 98.31 57 VAL B O 1
ATOM 1685 N N . LEU B 1 58 ? 6.328 13.758 -6.914 1 98.62 58 LEU B N 1
ATOM 1686 C CA . LEU B 1 58 ? 6.953 14.32 -5.727 1 98.62 58 LEU B CA 1
ATOM 1687 C C . LEU B 1 58 ? 8.102 13.438 -5.242 1 98.62 58 LEU B C 1
ATOM 1689 O O . LEU B 1 58 ? 8.086 12.227 -5.453 1 98.62 58 LEU B O 1
ATOM 1693 N N . ASP B 1 59 ? 9.07 14.094 -4.594 1 98.56 59 ASP B N 1
ATOM 1694 C CA . ASP B 1 59 ? 10.102 13.367 -3.854 1 98.56 59 ASP B CA 1
ATOM 1695 C C . ASP B 1 59 ? 10.008 13.656 -2.357 1 98.56 59 ASP B C 1
ATOM 1697 O O . ASP B 1 59 ? 10.82 13.156 -1.572 1 98.56 59 ASP B O 1
ATOM 1701 N N . THR B 1 60 ? 9.031 14.391 -1.948 1 98.12 60 THR B N 1
ATOM 1702 C CA . THR B 1 60 ? 8.922 14.82 -0.559 1 98.12 60 THR B CA 1
ATOM 1703 C C . THR B 1 60 ? 8.477 13.664 0.332 1 98.12 60 THR B C 1
ATOM 1705 O O . THR B 1 60 ? 7.801 12.742 -0.128 1 98.12 60 THR B O 1
ATOM 1708 N N . VAL B 1 61 ? 8.914 13.727 1.561 1 97.81 61 VAL B N 1
ATOM 1709 C CA . VAL B 1 61 ? 8.547 12.805 2.627 1 97.81 61 VAL B CA 1
ATOM 1710 C C . VAL B 1 61 ? 8.055 13.586 3.842 1 97.81 61 VAL B C 1
ATOM 1712 O O . VAL B 1 61 ? 8.641 14.609 4.211 1 97.81 61 VAL B O 1
ATOM 1715 N N . GLU B 1 62 ? 6.977 13.18 4.43 1 96.25 62 GLU B N 1
ATOM 1716 C CA . GLU B 1 62 ? 6.488 13.766 5.676 1 96.25 62 GLU B CA 1
ATOM 1717 C C . GLU B 1 62 ? 5.949 12.688 6.613 1 96.25 62 GLU B C 1
ATOM 1719 O O . GLU B 1 62 ? 5.613 11.586 6.176 1 96.25 62 GLU B O 1
ATOM 1724 N N . TYR B 1 63 ? 6.023 12.977 7.84 1 91.94 63 TYR B N 1
ATOM 1725 C CA . TYR B 1 63 ? 5.551 12.008 8.82 1 91.94 63 TYR B CA 1
ATOM 1726 C C . TYR B 1 63 ? 4.551 12.641 9.781 1 91.94 63 TYR B C 1
ATOM 1728 O O . TYR B 1 63 ? 4.609 13.852 10.031 1 91.94 63 TYR B O 1
ATOM 1736 N N . TYR B 1 64 ? 3.641 11.742 10.188 1 89 64 TYR B N 1
ATOM 1737 C CA . TYR B 1 64 ? 2.605 12.086 11.156 1 89 64 TYR B CA 1
ATOM 1738 C C . TYR B 1 64 ? 2.945 11.539 12.531 1 89 64 TYR B C 1
ATOM 1740 O O . TYR B 1 64 ? 3.326 10.375 12.672 1 89 64 TYR B O 1
ATOM 1748 N N . GLU B 1 65 ? 2.844 12.383 13.5 1 78.12 65 GLU B N 1
ATOM 1749 C CA . GLU B 1 65 ? 2.961 11.984 14.898 1 78.12 65 GLU B CA 1
ATOM 1750 C C . GLU B 1 65 ? 1.605 12.023 15.602 1 78.12 65 GLU B C 1
ATOM 1752 O O . GLU B 1 65 ? 1.019 13.094 15.773 1 78.12 65 GLU B O 1
ATOM 1757 N N . PRO B 1 66 ? 1.111 10.789 15.859 1 69 66 PRO B N 1
ATOM 1758 C CA . PRO B 1 66 ? -0.187 10.781 16.531 1 69 66 PRO B CA 1
ATOM 1759 C C . PRO B 1 66 ? -0.14 11.461 17.906 1 69 66 PRO B C 1
ATOM 1761 O O . PRO B 1 66 ? 0.92 11.516 18.531 1 69 66 PRO B O 1
ATOM 1764 N N . MET B 1 67 ? -1.273 12.07 18.203 1 61.12 67 MET B N 1
ATOM 1765 C CA . MET B 1 67 ? -1.353 12.75 19.5 1 61.12 67 MET B CA 1
ATOM 1766 C C . MET B 1 67 ? -1.048 11.789 20.641 1 61.12 67 MET B C 1
ATOM 1768 O O . MET B 1 67 ? -1.508 10.641 20.625 1 61.12 67 MET B O 1
ATOM 1772 N N . THR B 1 68 ? 0.072 11.969 21.297 1 55.22 68 THR B N 1
ATOM 1773 C CA . THR B 1 68 ? 0.309 11.242 22.547 1 55.22 68 THR B CA 1
ATOM 1774 C C . THR B 1 68 ? 0.015 12.125 23.75 1 55.22 68 THR B C 1
ATOM 1776 O O . THR B 1 68 ? 0.199 13.336 23.703 1 55.22 68 THR B O 1
ATOM 1779 N N . ASP B 1 69 ? -1.015 11.625 24.438 1 49.53 69 ASP B N 1
ATOM 1780 C CA . ASP B 1 69 ? -1.175 12.305 25.719 1 49.53 69 ASP B CA 1
ATOM 1781 C C . ASP B 1 69 ? -0.133 11.828 26.719 1 49.53 69 ASP B C 1
ATOM 1783 O O . ASP B 1 69 ? -0.082 10.641 27.047 1 49.53 69 ASP B O 1
ATOM 1787 N N . THR B 1 70 ? 1.015 12.219 26.578 1 48.62 70 THR B N 1
ATOM 1788 C CA . THR B 1 70 ? 1.902 11.773 27.656 1 48.62 70 THR B CA 1
ATOM 1789 C C . THR B 1 70 ? 1.644 12.562 28.938 1 48.62 70 THR B C 1
ATOM 1791 O O . THR B 1 70 ? 1.638 13.797 28.922 1 48.62 70 THR B O 1
ATOM 1794 N N . CYS B 1 71 ? 0.813 11.852 29.703 1 45.91 71 CYS B N 1
ATOM 1795 C CA . CYS B 1 71 ? 0.682 12.383 31.047 1 45.91 71 CYS B CA 1
ATOM 1796 C C . CYS B 1 71 ? 1.991 12.258 31.828 1 45.91 71 CYS B C 1
ATOM 1798 O O . CYS B 1 71 ? 2.518 11.156 31.969 1 45.91 71 CYS B O 1
ATOM 1800 N N . THR B 1 72 ? 2.812 13.086 31.656 1 44.69 72 THR B N 1
ATOM 1801 C CA . THR B 1 72 ? 3.895 13.008 32.625 1 44.69 72 THR B CA 1
ATOM 1802 C C . THR B 1 72 ? 3.42 13.469 34 1 44.69 72 THR B C 1
ATOM 1804 O O . THR B 1 72 ? 2.945 14.602 34.156 1 44.69 72 THR B O 1
ATOM 1807 N N . ARG B 1 73 ? 2.846 12.555 34.781 1 46.84 73 ARG B N 1
ATOM 1808 C CA . ARG B 1 73 ? 2.521 12.828 36.156 1 46.84 73 ARG B CA 1
ATOM 1809 C C . ARG B 1 73 ? 3.75 13.305 36.938 1 46.84 73 ARG B C 1
ATOM 1811 O O . ARG B 1 73 ? 4.723 12.555 37.094 1 46.84 73 ARG B O 1
ATOM 1818 N N . ARG B 1 74 ? 4.176 14.516 36.938 1 44.41 74 ARG B N 1
ATOM 1819 C CA . ARG B 1 74 ? 5.039 14.875 38.062 1 44.41 74 ARG B CA 1
ATOM 1820 C C . ARG B 1 74 ? 4.25 14.922 39.375 1 44.41 74 ARG B C 1
ATOM 1822 O O . ARG B 1 74 ? 3.041 15.172 39.344 1 44.41 74 ARG B O 1
ATOM 1829 N N . LEU B 1 75 ? 4.766 14.734 40.594 1 48.03 75 LEU B N 1
ATOM 1830 C CA . LEU B 1 75 ? 4.133 14.68 41.906 1 48.03 75 LEU B CA 1
ATOM 1831 C C . LEU B 1 75 ? 2.918 15.602 41.969 1 48.03 75 LEU B C 1
ATOM 1833 O O . LEU B 1 75 ? 1.835 15.18 42.375 1 48.03 75 LEU B O 1
ATOM 1837 N N . GLY B 1 76 ? 3.07 16.891 42.75 1 46.47 76 GLY B N 1
ATOM 1838 C CA . GLY B 1 76 ? 2.123 17.844 43.312 1 46.47 76 GLY B CA 1
ATOM 1839 C C . GLY B 1 76 ? 1.256 18.5 42.25 1 46.47 76 GLY B C 1
ATOM 1840 O O . GLY B 1 76 ? 0.237 19.125 42.562 1 46.47 76 GLY B O 1
ATOM 1841 N N . SER B 1 77 ? 1.792 19.375 41.375 1 46.94 77 SER B N 1
ATOM 1842 C CA . SER B 1 77 ? 1.06 20.219 40.406 1 46.94 77 SER B CA 1
ATOM 1843 C C . SER B 1 77 ? 0.743 19.453 39.125 1 46.94 77 SER B C 1
ATOM 1845 O O . SER B 1 77 ? 1.47 18.531 38.75 1 46.94 77 SER B O 1
ATOM 1847 N N . VAL B 1 78 ? -0.542 19.328 38.844 1 46.5 78 VAL B N 1
ATOM 1848 C CA . VAL B 1 78 ? -1.134 18.828 37.625 1 46.5 78 VAL B CA 1
ATOM 1849 C C . VAL B 1 78 ? -0.255 19.203 36.438 1 46.5 78 VAL B C 1
ATOM 1851 O O . VAL B 1 78 ? -0.072 20.391 36.125 1 46.5 78 VAL B O 1
ATOM 1854 N N . GLU B 1 79 ? 0.91 18.641 36.25 1 48.56 79 GLU B N 1
ATOM 1855 C CA . GLU B 1 79 ? 1.891 18.875 35.188 1 48.56 79 GLU B CA 1
ATOM 1856 C C . GLU B 1 79 ? 1.231 18.875 33.812 1 48.56 79 GLU B C 1
ATOM 1858 O O . GLU B 1 79 ? 0.18 18.266 33.625 1 48.56 79 GLU B O 1
ATOM 1863 N N . LYS B 1 80 ? 1.813 19.781 32.969 1 47.38 80 LYS B N 1
ATOM 1864 C CA . LYS B 1 80 ? 1.469 20.156 31.609 1 47.38 80 LYS B CA 1
ATOM 1865 C C . LYS B 1 80 ? 1.411 18.922 30.703 1 47.38 80 LYS B C 1
ATOM 1867 O O . LYS B 1 80 ? 2.326 18.094 30.719 1 47.38 80 LYS B O 1
ATOM 1872 N N . LEU B 1 81 ? 0.263 18.438 30.484 1 46.38 81 LEU B N 1
ATOM 1873 C CA . LEU B 1 81 ? -0.037 17.5 29.422 1 46.38 81 LEU B CA 1
ATOM 1874 C C . LEU B 1 81 ? 0.592 17.938 28.109 1 46.38 81 LEU B C 1
ATOM 1876 O O . LEU B 1 81 ? 0.32 19.047 27.625 1 46.38 81 LEU B O 1
ATOM 1880 N N . ASP B 1 82 ? 1.89 17.703 27.969 1 49.59 82 ASP B N 1
ATOM 1881 C CA . ASP B 1 82 ? 2.402 17.969 26.625 1 49.59 82 ASP B CA 1
ATOM 1882 C C . ASP B 1 82 ? 1.552 17.281 25.562 1 49.59 82 ASP B C 1
ATOM 1884 O O . ASP B 1 82 ? 1.568 16.062 25.453 1 49.59 82 ASP B O 1
ATOM 1888 N N . VAL B 1 83 ? 0.396 17.922 25.312 1 49.16 83 VAL B N 1
ATOM 1889 C CA . VAL B 1 83 ? -0.449 17.438 24.234 1 49.16 83 VAL B CA 1
ATOM 1890 C C . VAL B 1 83 ? 0.256 17.656 22.891 1 49.16 83 VAL B C 1
ATOM 1892 O O . VAL B 1 83 ? 0.583 18.797 22.531 1 49.16 83 VAL B O 1
ATOM 1895 N N . ARG B 1 84 ? 1.257 16.828 22.672 1 53.78 84 ARG B N 1
ATOM 1896 C CA . ARG B 1 84 ? 1.807 17.016 21.328 1 53.78 84 ARG B CA 1
ATOM 1897 C C . ARG B 1 84 ? 0.71 16.938 20.266 1 53.78 84 ARG B C 1
ATOM 1899 O O . ARG B 1 84 ? -0.081 15.992 20.266 1 53.78 84 ARG B O 1
ATOM 1906 N N . ARG B 1 85 ? 0.364 18.125 19.75 1 58.62 85 ARG B N 1
ATOM 1907 C CA . ARG B 1 85 ? -0.612 18.281 18.672 1 58.62 85 ARG B CA 1
ATOM 1908 C C . ARG B 1 85 ? -0.269 17.375 17.484 1 58.62 85 ARG B C 1
ATOM 1910 O O . ARG B 1 85 ? 0.906 17.156 17.188 1 58.62 85 ARG B O 1
ATOM 1917 N N . GLU B 1 86 ? -1.258 16.641 17.047 1 68.38 86 GLU B N 1
ATOM 1918 C CA . GLU B 1 86 ? -1.17 15.867 15.812 1 68.38 86 GLU B CA 1
ATOM 1919 C C . GLU B 1 86 ? -0.751 16.734 14.633 1 68.38 86 GLU B C 1
ATOM 1921 O O . GLU B 1 86 ? -1.261 17.844 14.461 1 68.38 86 GLU B O 1
ATOM 1926 N N . GLY B 1 87 ? 0.368 16.359 14.047 1 81.19 87 GLY B N 1
ATOM 1927 C CA . GLY B 1 87 ? 0.771 17.141 12.883 1 81.19 87 GLY B CA 1
ATOM 1928 C C . GLY B 1 87 ? 1.704 16.375 11.961 1 81.19 87 GLY B C 1
ATOM 1929 O O . GLY B 1 87 ? 2.137 15.266 12.281 1 81.19 87 GLY B O 1
ATOM 1930 N N . TRP B 1 88 ? 1.815 16.938 10.75 1 90 88 TRP B N 1
ATOM 1931 C CA . TRP B 1 88 ? 2.74 16.438 9.742 1 90 88 TRP B CA 1
ATOM 1932 C C . TRP B 1 88 ? 4.031 17.25 9.734 1 90 88 TRP B C 1
ATOM 1934 O O . TRP B 1 88 ? 4 18.469 9.805 1 90 88 TRP B O 1
ATOM 1944 N N . SER B 1 89 ? 5.105 16.547 9.742 1 92.75 89 SER B N 1
ATOM 1945 C CA . SER B 1 89 ? 6.418 17.188 9.68 1 92.75 89 SER B CA 1
ATOM 1946 C C . SER B 1 89 ? 7.23 16.656 8.5 1 92.75 89 SER B C 1
ATOM 1948 O O . SER B 1 89 ? 7.168 15.469 8.18 1 92.75 89 SER B O 1
ATOM 1950 N N . PRO B 1 90 ? 8.062 17.562 7.949 1 94.62 90 PRO B N 1
ATOM 1951 C CA . PRO B 1 90 ? 8.852 17.125 6.793 1 94.62 90 PRO B CA 1
ATOM 1952 C C . PRO B 1 90 ? 10.078 16.312 7.188 1 94.62 90 PRO B C 1
ATOM 1954 O O . PRO B 1 90 ? 10.625 16.5 8.273 1 94.62 90 PRO B O 1
ATOM 1957 N N . LEU B 1 91 ? 10.453 15.414 6.348 1 95.44 91 LEU B N 1
ATOM 1958 C CA . LEU B 1 91 ? 11.719 14.68 6.367 1 95.44 91 LEU B CA 1
ATOM 1959 C C . LEU B 1 91 ? 12.523 14.945 5.094 1 95.44 91 LEU B C 1
ATOM 1961 O O . LEU B 1 91 ? 12.008 15.539 4.145 1 95.44 91 LEU B O 1
ATOM 1965 N N . PRO B 1 92 ? 13.828 14.586 5.164 1 97.12 92 PRO B N 1
ATOM 1966 C CA . PRO B 1 92 ? 14.586 14.719 3.92 1 97.12 92 PRO B CA 1
ATOM 1967 C C . PRO B 1 92 ? 13.906 14.039 2.732 1 97.12 92 PRO B C 1
ATOM 1969 O O . PRO B 1 92 ? 13.359 12.945 2.875 1 97.12 92 PRO B O 1
ATOM 1972 N N . SER B 1 93 ? 14.023 14.703 1.614 1 98.12 93 SER B N 1
ATOM 1973 C CA . SER B 1 93 ? 13.391 14.203 0.4 1 98.12 93 SER B CA 1
ATOM 1974 C C . SER B 1 93 ? 14.094 12.953 -0.116 1 98.12 93 SER B C 1
ATOM 1976 O O . SER B 1 93 ? 15.289 12.766 0.111 1 98.12 93 SER B O 1
ATOM 1978 N N . MET B 1 94 ? 13.312 12.148 -0.776 1 98.25 94 MET B N 1
ATOM 1979 C CA . MET B 1 94 ? 13.906 11.023 -1.498 1 98.25 94 MET B CA 1
ATOM 1980 C C . MET B 1 94 ? 14.891 11.516 -2.557 1 98.25 94 MET B C 1
ATOM 1982 O O . MET B 1 94 ? 14.82 12.672 -2.982 1 98.25 94 MET B O 1
ATOM 1986 N N . SER B 1 95 ? 15.734 10.594 -2.969 1 97 95 SER B N 1
ATOM 1987 C CA . SER B 1 95 ? 16.719 10.93 -3.988 1 97 95 SER B CA 1
ATOM 1988 C C . SER B 1 95 ? 16.062 11.172 -5.34 1 97 95 SER B C 1
ATOM 1990 O O . SER B 1 95 ? 16.578 11.938 -6.16 1 97 95 SER B O 1
ATOM 1992 N N . PHE B 1 96 ? 14.938 10.469 -5.574 1 95.38 96 PHE B N 1
ATOM 1993 C CA . PHE B 1 96 ? 14.219 10.578 -6.844 1 95.38 96 PHE B CA 1
ATOM 1994 C C . PHE B 1 96 ? 12.719 10.711 -6.609 1 95.38 96 PHE B C 1
ATOM 1996 O O . PHE B 1 96 ? 12.148 10 -5.781 1 95.38 96 PHE B O 1
ATOM 2003 N N . PRO B 1 97 ? 12.18 11.641 -7.41 1 98.06 97 PRO B N 1
ATOM 2004 C CA . PRO B 1 97 ? 10.719 11.68 -7.348 1 98.06 97 PRO B CA 1
ATOM 2005 C C . PRO B 1 97 ? 10.07 10.43 -7.93 1 98.06 97 PRO B C 1
ATOM 2007 O O . PRO B 1 97 ? 10.57 9.867 -8.914 1 98.06 97 PRO B O 1
ATOM 2010 N N . ARG B 1 98 ? 8.992 10.055 -7.305 1 98.38 98 ARG B N 1
ATOM 2011 C CA . ARG B 1 98 ? 8.32 8.875 -7.84 1 98.38 98 ARG B CA 1
ATOM 2012 C C . ARG B 1 98 ? 6.883 8.789 -7.34 1 98.38 98 ARG B C 1
ATOM 2014 O O . ARG B 1 98 ? 6.578 9.234 -6.23 1 98.38 98 ARG B O 1
ATOM 2021 N N . SER B 1 99 ? 6.059 8.227 -8.133 1 98.75 99 SER B N 1
ATOM 2022 C CA . SER B 1 99 ? 4.703 7.793 -7.812 1 98.75 99 SER B CA 1
ATOM 2023 C C . SER B 1 99 ? 4.5 6.32 -8.164 1 98.75 99 SER B C 1
ATOM 2025 O O . SER B 1 99 ? 5.375 5.695 -8.766 1 98.75 99 SER B O 1
ATOM 2027 N N . ASN B 1 100 ? 3.395 5.715 -7.645 1 98.5 100 ASN B N 1
ATOM 2028 C CA . ASN B 1 100 ? 3.082 4.332 -7.996 1 98.5 100 ASN B CA 1
ATOM 2029 C C . ASN B 1 100 ? 4.242 3.395 -7.668 1 98.5 100 ASN B C 1
ATOM 2031 O O . ASN B 1 100 ? 4.633 2.57 -8.492 1 98.5 100 ASN B O 1
ATOM 2035 N N . PHE B 1 101 ? 4.812 3.574 -6.504 1 98.06 101 PHE B N 1
ATOM 2036 C CA . PHE B 1 101 ? 5.914 2.754 -6.012 1 98.06 101 PHE B CA 1
ATOM 2037 C C . PHE B 1 101 ? 5.535 2.068 -4.703 1 98.06 101 PHE B C 1
ATOM 2039 O O . PHE B 1 101 ? 4.438 2.277 -4.184 1 98.06 101 PHE B O 1
ATOM 2046 N N . VAL B 1 102 ? 6.367 1.183 -4.219 1 96.31 102 VAL B N 1
ATOM 2047 C CA . VAL B 1 102 ? 6.109 0.485 -2.965 1 96.31 102 VAL B CA 1
ATOM 2048 C C . VAL B 1 102 ? 7.16 0.882 -1.929 1 96.31 102 VAL B C 1
ATOM 2050 O O . VAL B 1 102 ? 8.305 1.177 -2.277 1 96.31 102 VAL B O 1
ATOM 2053 N N . ALA B 1 103 ? 6.758 0.932 -0.7 1 95.19 103 ALA B N 1
ATOM 2054 C CA . ALA B 1 103 ? 7.664 1.188 0.419 1 95.19 103 ALA B CA 1
ATOM 2055 C C . ALA B 1 103 ? 7.391 0.231 1.575 1 95.19 103 ALA B C 1
ATOM 2057 O O . ALA B 1 103 ? 6.254 -0.21 1.771 1 95.19 103 ALA B O 1
ATOM 2058 N N . ALA B 1 104 ? 8.414 -0.056 2.348 1 91.75 104 ALA B N 1
ATOM 2059 C CA . ALA B 1 104 ? 8.281 -0.958 3.488 1 91.75 104 ALA B CA 1
ATOM 2060 C C . ALA B 1 104 ? 9.391 -0.714 4.512 1 91.75 104 ALA B C 1
ATOM 2062 O O . ALA B 1 104 ? 10.477 -0.25 4.16 1 91.75 104 ALA B O 1
ATOM 2063 N N . LEU B 1 105 ? 9.023 -1.024 5.758 1 90.38 105 LEU B N 1
ATOM 2064 C CA . LEU B 1 105 ? 10.031 -1.028 6.812 1 90.38 105 LEU B CA 1
ATOM 2065 C C . LEU B 1 105 ? 10.719 -2.387 6.906 1 90.38 105 LEU B C 1
ATOM 2067 O O . LEU B 1 105 ? 10.062 -3.404 7.133 1 90.38 105 LEU B O 1
ATOM 2071 N N . LEU B 1 106 ? 11.961 -2.359 6.652 1 87.44 106 LEU B N 1
ATOM 2072 C CA . LEU B 1 106 ? 12.75 -3.584 6.738 1 87.44 106 LEU B CA 1
ATOM 2073 C C . LEU B 1 106 ? 14.031 -3.352 7.539 1 87.44 106 LEU B C 1
ATOM 2075 O O . LEU B 1 106 ? 14.836 -2.486 7.191 1 87.44 106 LEU B O 1
ATOM 2079 N N . GLU B 1 107 ? 14.164 -4.188 8.633 1 83.94 107 GLU B N 1
ATOM 2080 C CA . GLU B 1 107 ? 15.367 -4.152 9.461 1 83.94 107 GLU B CA 1
ATOM 2081 C C . GLU B 1 107 ? 15.695 -2.725 9.891 1 83.94 107 GLU B C 1
ATOM 2083 O O . GLU B 1 107 ? 16.828 -2.271 9.734 1 83.94 107 GLU B O 1
ATOM 2088 N N . GLY B 1 108 ? 14.734 -1.992 10.227 1 86.56 108 GLY B N 1
ATOM 2089 C CA . GLY B 1 108 ? 14.898 -0.684 10.844 1 86.56 108 GLY B CA 1
ATOM 2090 C C . GLY B 1 108 ? 15.055 0.435 9.828 1 86.56 108 GLY B C 1
ATOM 2091 O O . GLY B 1 108 ? 15.289 1.586 10.203 1 86.56 108 GLY B O 1
ATOM 2092 N N . SER B 1 109 ? 14.945 0.116 8.562 1 92.5 109 SER B N 1
ATOM 2093 C CA . SER B 1 109 ? 15.031 1.131 7.516 1 92.5 109 SER B CA 1
ATOM 2094 C C . SER B 1 109 ? 13.797 1.104 6.621 1 92.5 109 SER B C 1
ATOM 2096 O O . SER B 1 109 ? 13.164 0.06 6.461 1 92.5 109 SER B O 1
ATOM 2098 N N . ILE B 1 110 ? 13.508 2.254 6.055 1 94.69 110 ILE B N 1
ATOM 2099 C CA . ILE B 1 110 ? 12.438 2.324 5.07 1 94.69 110 ILE B CA 1
ATOM 2100 C C . ILE B 1 110 ? 13.008 2.123 3.668 1 94.69 110 ILE B C 1
ATOM 2102 O O . ILE B 1 110 ? 13.93 2.832 3.258 1 94.69 110 ILE B O 1
ATOM 2106 N N . TYR B 1 111 ? 12.508 1.173 2.955 1 94.25 111 TYR B N 1
ATOM 2107 C CA . TYR B 1 111 ? 12.883 0.947 1.564 1 94.25 111 TYR B CA 1
ATOM 2108 C C . TYR B 1 111 ? 11.805 1.447 0.617 1 94.25 111 TYR B C 1
ATOM 2110 O O . TYR B 1 111 ? 10.609 1.2 0.837 1 94.25 111 TYR B O 1
ATOM 2118 N N . ALA B 1 112 ? 12.156 2.186 -0.393 1 96.75 112 ALA B N 1
ATOM 2119 C CA . ALA B 1 112 ? 11.305 2.576 -1.512 1 96.75 112 ALA B CA 1
ATOM 2120 C C . ALA B 1 112 ? 11.773 1.927 -2.811 1 96.75 112 ALA B C 1
ATOM 2122 O O . ALA B 1 112 ? 12.945 2.039 -3.182 1 96.75 112 ALA B O 1
ATOM 2123 N N . ALA B 1 113 ? 10.867 1.268 -3.49 1 96.19 113 ALA B N 1
ATOM 2124 C CA . ALA B 1 113 ? 11.281 0.49 -4.656 1 96.19 113 ALA B CA 1
ATOM 2125 C C . ALA B 1 113 ? 10.359 0.754 -5.844 1 96.19 113 ALA B C 1
ATOM 2127 O O . ALA B 1 113 ? 9.141 0.853 -5.684 1 96.19 113 ALA B O 1
ATOM 2128 N N . ALA B 1 114 ? 10.961 0.803 -7.066 1 97.19 114 ALA B N 1
ATOM 2129 C CA . ALA B 1 114 ? 10.258 0.893 -8.344 1 97.19 114 ALA B CA 1
ATOM 2130 C C . ALA B 1 114 ? 9.477 2.201 -8.453 1 97.19 114 ALA B C 1
ATOM 2132 O O . ALA B 1 114 ? 9.961 3.254 -8.031 1 97.19 114 ALA B O 1
ATOM 2133 N N . GLY B 1 115 ? 8.445 2.174 -9.289 1 98.38 115 GLY B N 1
ATOM 2134 C CA . GLY B 1 115 ? 7.559 3.32 -9.43 1 98.38 115 GLY B CA 1
ATOM 2135 C C . GLY B 1 115 ? 7.695 4.023 -10.766 1 98.38 115 GLY B C 1
ATOM 2136 O O . GLY B 1 115 ? 8.289 3.48 -11.695 1 98.38 115 GLY B O 1
ATOM 2137 N N . PHE B 1 116 ? 7.012 5.105 -10.797 1 98.62 116 PHE B N 1
ATOM 2138 C CA . PHE B 1 116 ? 6.984 5.984 -11.961 1 98.62 116 PHE B CA 1
ATOM 2139 C C . PHE B 1 116 ? 7.621 7.332 -11.641 1 98.62 116 PHE B C 1
ATOM 2141 O O . PHE B 1 116 ? 7.242 7.984 -10.664 1 98.62 116 PHE B O 1
ATOM 2148 N N . ASN B 1 117 ? 8.547 7.832 -12.492 1 97.94 117 ASN B N 1
ATOM 2149 C CA . ASN B 1 117 ? 9.312 9.016 -12.125 1 97.94 117 ASN B CA 1
ATOM 2150 C C . ASN B 1 117 ? 8.789 10.266 -12.836 1 97.94 117 ASN B C 1
ATOM 2152 O O . ASN B 1 117 ? 9.438 11.305 -12.82 1 97.94 117 ASN B O 1
ATOM 2156 N N . GLY B 1 118 ? 7.68 10.18 -13.453 1 96.12 118 GLY B N 1
ATOM 2157 C CA . GLY B 1 118 ? 7.109 11.289 -14.203 1 96.12 118 GLY B CA 1
ATOM 2158 C C . GLY B 1 118 ? 7.207 11.102 -15.703 1 96.12 118 GLY B C 1
ATOM 2159 O O . GLY B 1 118 ? 6.418 11.68 -16.453 1 96.12 118 GLY B O 1
ATOM 2160 N N . THR B 1 119 ? 8.172 10.289 -16.078 1 96.38 119 THR B N 1
ATOM 2161 C CA . THR B 1 119 ? 8.359 10.07 -17.516 1 96.38 119 THR B CA 1
ATOM 2162 C C . THR B 1 119 ? 8.406 8.586 -17.828 1 96.38 119 THR B C 1
ATOM 2164 O O . THR B 1 119 ? 8.008 8.164 -18.922 1 96.38 119 THR B O 1
ATOM 2167 N N . ALA B 1 120 ? 8.891 7.785 -16.969 1 96.75 120 ALA B N 1
ATOM 2168 C CA . ALA B 1 120 ? 9.039 6.352 -17.219 1 96.75 120 ALA B CA 1
ATOM 2169 C C . ALA B 1 120 ? 8.906 5.551 -15.93 1 96.75 120 ALA B C 1
ATOM 2171 O O . ALA B 1 120 ? 9.086 6.09 -14.836 1 96.75 120 ALA B O 1
ATOM 2172 N N . THR B 1 121 ? 8.57 4.254 -16.141 1 97.69 121 THR B N 1
ATOM 2173 C CA . THR B 1 121 ? 8.672 3.283 -15.062 1 97.69 121 THR B CA 1
ATOM 2174 C C . THR B 1 121 ? 10.133 2.965 -14.758 1 97.69 121 THR B C 1
ATOM 2176 O O . THR B 1 121 ? 10.953 2.83 -15.672 1 97.69 121 THR B O 1
ATOM 2179 N N . VAL B 1 122 ? 10.453 2.807 -13.438 1 97.56 122 VAL B N 1
ATOM 2180 C CA . VAL B 1 122 ? 11.852 2.635 -13.07 1 97.56 122 VAL B CA 1
ATOM 2181 C C . VAL B 1 122 ? 12.008 1.416 -12.164 1 97.56 122 VAL B C 1
ATOM 2183 O O . VAL B 1 122 ? 11.023 0.95 -11.57 1 97.56 122 VAL B O 1
ATOM 2186 N N . SER B 1 123 ? 13.219 0.905 -12.055 1 96.19 123 SER B N 1
ATOM 2187 C CA . SER B 1 123 ? 13.531 -0.234 -11.195 1 96.19 123 SER B CA 1
ATOM 2188 C C . SER B 1 123 ? 14.289 0.205 -9.945 1 96.19 123 SER B C 1
ATOM 2190 O O . SER B 1 123 ? 14.727 -0.631 -9.156 1 96.19 123 SER B O 1
ATOM 2192 N N . LEU B 1 124 ? 14.383 1.44 -9.688 1 95.81 124 LEU B N 1
ATOM 2193 C CA . LEU B 1 124 ? 15.25 2.035 -8.672 1 95.81 124 LEU B CA 1
ATOM 2194 C C . LEU B 1 124 ? 14.773 1.673 -7.27 1 95.81 124 LEU B C 1
ATOM 2196 O O . LEU B 1 124 ? 13.57 1.676 -6.996 1 95.81 124 LEU B O 1
ATOM 2200 N N . VAL B 1 125 ? 15.789 1.39 -6.438 1 96.12 125 VAL B N 1
ATOM 2201 C CA . VAL B 1 125 ? 15.523 1.123 -5.027 1 96.12 125 VAL B CA 1
ATOM 2202 C C . VAL B 1 125 ? 16.438 1.988 -4.16 1 96.12 125 VAL B C 1
ATOM 2204 O O . VAL B 1 125 ? 17.625 2.137 -4.453 1 96.12 125 VAL B O 1
ATOM 2207 N N . GLU B 1 126 ? 15.844 2.629 -3.121 1 97.06 126 GLU B N 1
ATOM 2208 C CA . GLU B 1 126 ? 16.625 3.352 -2.125 1 97.06 126 GLU B CA 1
ATOM 2209 C C . GLU B 1 126 ? 16.109 3.074 -0.713 1 97.06 126 GLU B C 1
ATOM 2211 O O . GLU B 1 126 ? 15 2.582 -0.537 1 97.06 126 GLU B O 1
ATOM 2216 N N . ARG B 1 127 ? 16.953 3.303 0.178 1 95.25 127 ARG B N 1
ATOM 2217 C CA . ARG B 1 127 ? 16.641 3.055 1.583 1 95.25 127 ARG B CA 1
ATOM 2218 C C . ARG B 1 127 ? 16.891 4.301 2.428 1 95.25 127 ARG B C 1
ATOM 2220 O O . ARG B 1 127 ? 17.859 5.023 2.197 1 95.25 127 ARG B O 1
ATOM 2227 N N . TYR B 1 128 ? 16.031 4.586 3.365 1 96.88 128 TYR B N 1
ATOM 2228 C CA . TYR B 1 128 ? 16.156 5.684 4.316 1 96.88 128 TYR B CA 1
ATOM 2229 C C . TYR B 1 128 ? 16.672 5.18 5.66 1 96.88 128 TYR B C 1
ATOM 2231 O O . TYR B 1 128 ? 16 4.398 6.336 1 96.88 128 TYR B O 1
ATOM 2239 N N . ASP B 1 129 ? 17.844 5.68 5.984 1 95.56 129 ASP B N 1
ATOM 2240 C CA . ASP B 1 129 ? 18.375 5.445 7.32 1 95.56 129 ASP B CA 1
ATOM 2241 C C . ASP B 1 129 ? 17.766 6.406 8.336 1 95.56 129 ASP B C 1
ATOM 2243 O O . ASP B 1 129 ? 18.094 7.594 8.352 1 95.56 129 ASP B O 1
ATOM 2247 N N . ILE B 1 130 ? 16.922 5.844 9.148 1 92.56 130 ILE B N 1
ATOM 2248 C CA . ILE B 1 130 ? 16.109 6.664 10.047 1 92.56 130 ILE B CA 1
ATOM 2249 C C . ILE B 1 130 ? 17.031 7.383 11.047 1 92.56 130 ILE B C 1
ATOM 2251 O O . ILE B 1 130 ? 16.828 8.562 11.336 1 92.56 130 ILE B O 1
ATOM 2255 N N . GLU B 1 131 ? 17.969 6.703 11.531 1 91.56 131 GLU B N 1
ATOM 2256 C CA . GLU B 1 131 ? 18.891 7.297 12.5 1 91.56 131 GLU B CA 1
ATOM 2257 C C . GLU B 1 131 ? 19.75 8.375 11.852 1 91.56 131 GLU B C 1
ATOM 2259 O O . GLU B 1 131 ? 19.891 9.477 12.383 1 91.56 131 GLU B O 1
ATOM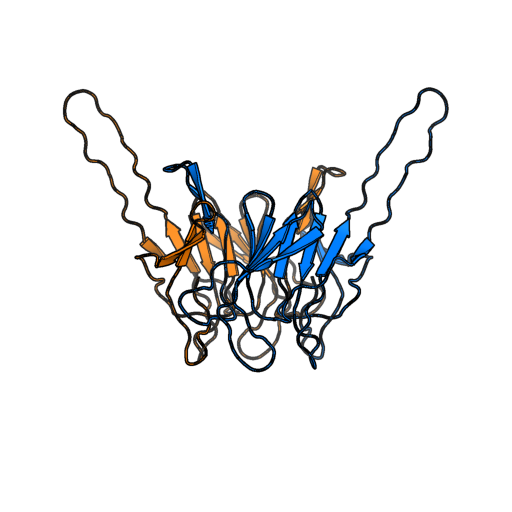 2264 N N . ALA B 1 132 ? 20.281 8.117 10.75 1 95 132 ALA B N 1
ATOM 2265 C CA . ALA B 1 132 ? 21.172 9.055 10.055 1 95 132 ALA B CA 1
ATOM 2266 C C . ALA B 1 132 ? 20.359 10.109 9.305 1 95 132 ALA B C 1
ATOM 2268 O O . ALA B 1 132 ? 20.906 11.117 8.859 1 95 132 ALA B O 1
ATOM 2269 N N . ARG B 1 133 ? 19.125 9.875 9.141 1 94.94 133 ARG B N 1
ATOM 2270 C CA . ARG B 1 133 ? 18.219 10.758 8.414 1 94.94 133 ARG B CA 1
ATOM 2271 C C . ARG B 1 133 ? 18.734 11.023 7.004 1 94.94 133 ARG B C 1
ATOM 2273 O O . ARG B 1 133 ? 18.812 12.172 6.57 1 94.94 133 ARG B O 1
ATOM 2280 N N . GLN B 1 134 ? 18.984 9.906 6.348 1 96.81 134 GLN B N 1
ATOM 2281 C CA . GLN B 1 134 ? 19.516 10.023 4.996 1 96.81 134 GLN B CA 1
ATOM 2282 C C . GLN B 1 134 ? 19.016 8.875 4.113 1 96.81 134 GLN B C 1
ATOM 2284 O O . GLN B 1 134 ? 18.875 7.746 4.582 1 96.81 134 GLN B O 1
ATOM 2289 N N . TRP B 1 135 ? 18.891 9.234 2.826 1 97.38 135 TRP B N 1
ATOM 2290 C CA . TRP B 1 135 ? 18.562 8.242 1.814 1 97.38 135 TRP B CA 1
ATOM 2291 C C . TRP B 1 135 ? 19.828 7.711 1.14 1 97.38 135 TRP B C 1
ATOM 2293 O O . TRP B 1 135 ? 20.75 8.477 0.839 1 97.38 135 TRP B O 1
ATOM 2303 N N . HIS B 1 136 ? 19.812 6.402 0.965 1 96.12 136 HIS B N 1
ATOM 2304 C CA . HIS B 1 136 ? 20.906 5.723 0.266 1 96.12 136 HIS B CA 1
ATOM 2305 C C . HIS B 1 136 ? 20.359 4.852 -0.868 1 96.12 136 HIS B C 1
ATOM 2307 O O . HIS B 1 136 ? 19.266 4.309 -0.771 1 96.12 136 HIS B O 1
ATOM 2313 N N . ARG B 1 137 ? 21.234 4.664 -1.864 1 94.81 137 ARG B N 1
ATOM 2314 C CA . ARG B 1 137 ? 20.844 3.766 -2.947 1 94.81 137 ARG B CA 1
ATOM 2315 C C . ARG B 1 137 ? 20.953 2.307 -2.516 1 94.81 137 ARG B C 1
ATOM 2317 O O . ARG B 1 137 ? 21.844 1.957 -1.725 1 94.81 137 ARG B O 1
ATOM 2324 N N . ALA B 1 138 ? 20.078 1.456 -3 1 93.19 138 ALA B N 1
ATOM 2325 C CA . ALA B 1 138 ? 20.141 0.002 -2.873 1 93.19 138 ALA B CA 1
ATOM 2326 C C . ALA B 1 138 ? 20.109 -0.669 -4.246 1 93.19 138 ALA B C 1
ATOM 2328 O O . ALA B 1 138 ? 20.094 0.01 -5.273 1 93.19 138 ALA B O 1
ATOM 2329 N N . VAL B 1 139 ? 20.203 -2.051 -4.188 1 93.94 139 VAL B N 1
ATOM 2330 C CA . VAL B 1 139 ? 20.219 -2.777 -5.453 1 93.94 139 VAL B CA 1
ATOM 2331 C C . VAL B 1 139 ? 18.875 -2.621 -6.164 1 93.94 139 VAL B C 1
ATOM 2333 O O . VAL B 1 139 ? 17.828 -2.766 -5.543 1 93.94 139 VAL B O 1
ATOM 2336 N N . ASP B 1 140 ? 18.922 -2.361 -7.434 1 94.62 140 ASP B N 1
ATOM 2337 C CA . ASP B 1 140 ? 17.719 -2.158 -8.234 1 94.62 140 ASP B CA 1
ATOM 2338 C C . ASP B 1 140 ? 16.984 -3.477 -8.461 1 94.62 140 ASP B C 1
ATOM 2340 O O . ASP B 1 140 ? 17.578 -4.551 -8.336 1 94.62 140 ASP B O 1
ATOM 2344 N N . LEU B 1 141 ? 15.672 -3.377 -8.742 1 92.75 141 LEU B N 1
ATOM 2345 C CA . LEU B 1 141 ? 14.922 -4.543 -9.203 1 92.75 141 LEU B CA 1
ATOM 2346 C C . LEU B 1 141 ? 15.461 -5.043 -10.539 1 92.75 141 LEU B C 1
ATOM 2348 O O . LEU B 1 141 ? 16.172 -4.312 -11.242 1 92.75 141 LEU B O 1
ATOM 2352 N N . SER B 1 142 ? 15.039 -6.25 -10.875 1 88.25 142 SER B N 1
ATOM 2353 C CA . SER B 1 142 ? 15.484 -6.848 -12.133 1 88.25 142 SER B CA 1
ATOM 2354 C C . SER B 1 142 ? 14.758 -6.234 -13.328 1 88.25 142 SER B C 1
ATOM 2356 O O . SER B 1 142 ? 15.281 -6.215 -14.438 1 88.25 142 SER B O 1
ATOM 2358 N N . ILE B 1 143 ? 13.586 -5.777 -13.109 1 90.44 143 ILE B N 1
ATOM 2359 C CA . ILE B 1 143 ? 12.773 -5.184 -14.164 1 90.44 143 ILE B CA 1
ATOM 2360 C C . ILE B 1 143 ? 12.18 -3.865 -13.68 1 90.44 143 ILE B C 1
ATOM 2362 O O . ILE B 1 143 ? 11.984 -3.67 -12.477 1 90.44 143 ILE B O 1
ATOM 2366 N N . THR B 1 144 ? 11.961 -3.002 -14.695 1 95.81 144 THR B N 1
ATOM 2367 C CA . THR B 1 144 ? 11.211 -1.804 -14.336 1 95.81 144 THR B CA 1
ATOM 2368 C C . THR B 1 144 ? 9.773 -2.156 -13.953 1 95.81 144 THR B C 1
ATOM 2370 O O . THR B 1 144 ? 9.203 -3.107 -14.492 1 95.81 144 THR B O 1
ATOM 2373 N N . CYS B 1 145 ? 9.281 -1.375 -13.016 1 96.5 145 CYS B N 1
ATOM 2374 C CA . CYS B 1 145 ? 7.961 -1.722 -12.5 1 96.5 145 CYS B CA 1
ATOM 2375 C C . CYS B 1 145 ? 7.305 -0.52 -11.836 1 96.5 145 CYS B C 1
ATOM 2377 O O . CYS B 1 145 ? 7.973 0.257 -11.148 1 96.5 145 CYS B O 1
ATOM 2379 N N . SER B 1 146 ? 6.047 -0.373 -12.117 1 98.31 146 SER B N 1
ATOM 2380 C CA . SER B 1 146 ? 5.227 0.577 -11.375 1 98.31 146 SER B CA 1
ATOM 2381 C C . SER B 1 146 ? 3.871 -0.023 -11.016 1 98.31 146 SER B C 1
ATOM 2383 O O . SER B 1 146 ? 3.453 -1.021 -11.609 1 98.31 146 SER B O 1
ATOM 2385 N N . ALA B 1 147 ? 3.24 0.563 -9.961 1 98.25 147 ALA B N 1
ATOM 2386 C CA . ALA B 1 147 ? 1.886 0.194 -9.562 1 98.25 147 ALA B CA 1
ATOM 2387 C C . ALA B 1 147 ? 1.822 -1.266 -9.117 1 98.25 147 ALA B C 1
ATOM 2389 O O . ALA B 1 147 ? 0.845 -1.963 -9.398 1 98.25 147 ALA B O 1
ATOM 2390 N N . ALA B 1 148 ? 2.912 -1.716 -8.555 1 96.94 148 ALA B N 1
ATOM 2391 C CA . ALA B 1 148 ? 2.951 -3.02 -7.898 1 96.94 148 ALA B CA 1
ATOM 2392 C C . ALA B 1 148 ? 2.441 -2.928 -6.461 1 96.94 148 ALA B C 1
ATOM 2394 O O . ALA B 1 148 ? 2.176 -1.834 -5.961 1 96.94 148 ALA B O 1
ATOM 2395 N N . THR B 1 149 ? 2.193 -4.004 -5.828 1 94.94 149 THR B N 1
ATOM 2396 C CA . THR B 1 149 ? 1.937 -4.062 -4.395 1 94.94 149 THR B CA 1
ATOM 2397 C C . THR B 1 149 ? 3.039 -4.836 -3.678 1 94.94 149 THR B C 1
ATOM 2399 O O . THR B 1 149 ? 3.816 -5.551 -4.316 1 94.94 149 THR B O 1
ATOM 2402 N N . ALA B 1 150 ? 3.195 -4.535 -2.42 1 88.88 150 ALA B N 1
ATOM 2403 C CA . ALA B 1 150 ? 4.262 -5.172 -1.648 1 88.88 150 ALA B CA 1
ATOM 2404 C C . ALA B 1 150 ? 3.805 -5.465 -0.222 1 88.88 150 ALA B C 1
ATOM 2406 O O . ALA B 1 150 ? 2.859 -4.848 0.274 1 88.88 150 ALA B O 1
ATOM 2407 N N . TYR B 1 151 ? 4.492 -6.48 0.403 1 83.88 151 TYR B N 1
ATOM 2408 C CA . TYR B 1 151 ? 4.293 -6.812 1.809 1 83.88 151 TYR B CA 1
ATOM 2409 C C . TYR B 1 151 ? 5.578 -7.352 2.43 1 83.88 151 TYR B C 1
ATOM 2411 O O . TYR B 1 151 ? 6.34 -8.07 1.773 1 83.88 151 TYR B O 1
ATOM 2419 N N . VAL B 1 152 ? 5.75 -6.953 3.674 1 81.81 152 VAL B N 1
ATOM 2420 C CA . VAL B 1 152 ? 6.879 -7.512 4.41 1 81.81 152 VAL B CA 1
ATOM 2421 C C . VAL B 1 152 ? 6.449 -8.789 5.125 1 81.81 152 VAL B C 1
ATOM 2423 O O . VAL B 1 152 ? 5.473 -8.789 5.875 1 81.81 152 VAL B O 1
ATOM 2426 N N . TYR B 1 153 ? 7.145 -9.82 4.781 1 73.81 153 TYR B N 1
ATOM 2427 C CA . TYR B 1 153 ? 6.836 -11.133 5.328 1 73.81 153 TYR B CA 1
ATOM 2428 C C . TYR B 1 153 ? 8 -11.672 6.148 1 73.81 153 TYR B C 1
ATOM 2430 O O . TYR B 1 153 ? 9.156 -11.594 5.723 1 73.81 153 TYR B O 1
ATOM 2438 N N . HIS B 1 154 ? 7.598 -12.062 7.43 1 71.38 154 HIS B N 1
ATOM 2439 C CA . HIS B 1 154 ? 8.586 -12.734 8.273 1 71.38 154 HIS B CA 1
ATOM 2440 C C . HIS B 1 154 ? 8.531 -14.242 8.094 1 71.38 154 HIS B C 1
ATOM 2442 O O . HIS B 1 154 ? 7.57 -14.891 8.508 1 71.38 154 HIS B O 1
ATOM 2448 N N . SER B 1 155 ? 9.609 -14.711 7.457 1 62.81 155 SER B N 1
ATOM 2449 C CA . SER B 1 155 ? 9.664 -16.156 7.238 1 62.81 155 SER B CA 1
ATOM 2450 C C . SER B 1 155 ? 10.047 -16.891 8.516 1 62.81 155 SER B C 1
ATOM 2452 O O . SER B 1 155 ? 11.086 -16.609 9.117 1 62.81 155 SER B O 1
ATOM 2454 N N . VAL B 1 156 ? 9.195 -17.766 8.867 1 58.75 156 VAL B N 1
ATOM 2455 C CA . VAL B 1 156 ? 9.469 -18.594 10.047 1 58.75 156 VAL B CA 1
ATOM 2456 C C . VAL B 1 156 ? 10.539 -19.625 9.711 1 58.75 156 VAL B C 1
ATOM 2458 O O . VAL B 1 156 ? 11.312 -20.031 10.586 1 58.75 156 VAL B O 1
ATOM 2461 N N . LEU B 1 157 ? 10.602 -19.984 8.453 1 54.31 157 LEU B N 1
ATOM 2462 C CA . LEU B 1 157 ? 11.523 -21.031 8.047 1 54.31 157 LEU B CA 1
ATOM 2463 C C . LEU B 1 157 ? 12.969 -20.562 8.172 1 54.31 157 LEU B C 1
ATOM 2465 O O . LEU B 1 157 ? 13.836 -21.328 8.594 1 54.31 157 LEU B O 1
ATOM 2469 N N . ASP B 1 158 ? 13.07 -19.391 7.828 1 55.97 158 ASP B N 1
ATOM 2470 C CA . ASP B 1 158 ? 14.461 -18.938 7.836 1 55.97 158 ASP B CA 1
ATOM 2471 C C . ASP B 1 158 ? 14.648 -17.734 8.75 1 55.97 158 ASP B C 1
ATOM 2473 O O . ASP B 1 158 ? 15.719 -17.141 8.781 1 55.97 158 ASP B O 1
ATOM 2477 N N . ALA B 1 159 ? 13.586 -17.531 9.461 1 55.56 159 ALA B N 1
ATOM 2478 C CA . ALA B 1 159 ? 13.578 -16.453 10.461 1 55.56 159 ALA B CA 1
ATOM 2479 C C . ALA B 1 159 ? 13.953 -15.117 9.828 1 55.56 159 ALA B C 1
ATOM 2481 O O . ALA B 1 159 ? 14.586 -14.281 10.477 1 55.56 159 ALA B O 1
ATOM 2482 N N . ARG B 1 160 ? 13.711 -15.195 8.492 1 59.72 160 ARG B N 1
ATOM 2483 C CA . ARG B 1 160 ? 14.078 -13.953 7.824 1 59.72 160 ARG B CA 1
ATOM 2484 C C . ARG B 1 160 ? 12.844 -13.172 7.402 1 59.72 160 ARG B C 1
ATOM 2486 O O . ARG B 1 160 ? 11.75 -13.734 7.297 1 59.72 160 ARG B O 1
ATOM 2493 N N . ARG B 1 161 ? 13.062 -11.914 7.398 1 62.09 161 ARG B N 1
ATOM 2494 C CA . ARG B 1 161 ? 12.023 -11.031 6.875 1 62.09 161 ARG B CA 1
ATOM 2495 C C . ARG B 1 161 ? 12.234 -10.758 5.391 1 62.09 161 ARG B C 1
ATOM 2497 O O . ARG B 1 161 ? 13.352 -10.484 4.961 1 62.09 161 ARG B O 1
ATOM 2504 N N . TRP B 1 162 ? 11.242 -11.164 4.699 1 60.62 162 TRP B N 1
ATOM 2505 C CA . TRP B 1 162 ? 11.289 -10.961 3.254 1 60.62 162 TRP B CA 1
ATOM 2506 C C . TRP B 1 162 ? 10.305 -9.883 2.826 1 60.62 162 TRP B C 1
ATOM 2508 O O . TRP B 1 162 ? 9.242 -9.719 3.438 1 60.62 162 TRP B O 1
ATOM 2518 N N . PHE B 1 163 ? 10.797 -9.109 1.839 1 67.94 163 PHE B N 1
ATOM 2519 C CA . PHE B 1 163 ? 9.938 -8.172 1.122 1 67.94 163 PHE B CA 1
ATOM 2520 C C . PHE B 1 163 ? 9.609 -8.695 -0.271 1 67.94 163 PHE B C 1
ATOM 2522 O O . PHE B 1 163 ? 10.469 -9.25 -0.95 1 67.94 163 PHE B O 1
#

Foldseek 3Di:
DWADPPPFIFQWDWDADPVVRDIDTDPEGDPAGFHQWEWEDAPQKIKIAWGDGPVATFQWIKIWHDFDQPQPDDDPDSDDRPRPDIYIDTADGHPAGFGQWYWYDDPRKIKIAWGHRRPDTFQWIWIARPVVRDIDGDDGDPDGDGNDYDDWDQDPVVRDIDD/DWADPPPFIFQWDWDADPVVRDIDTDPEGEPAGFHQWEWEDAPQKIKIAWGDGPVATFQWIKIWHPFDQPQPDDDPDSDDRPRVDIYIDTADGEPAGFGQWYWYDDPRKIKIAWGHRRPDTFQWMWIARPVVRDIDGDDGDPDGDGNDYDDWDQDPVVRHIDD

Solvent-accessible surface area (backbone atoms only — not comparable to full-atom values): 16728 Å² total; per-residue (Å²): 64,37,4,28,48,75,84,49,47,32,29,47,30,58,34,36,38,72,91,71,58,43,74,40,77,44,84,55,46,47,91,57,47,20,18,32,30,30,44,36,71,54,97,88,24,44,34,41,35,34,2,29,47,87,82,49,48,28,28,50,28,34,33,35,42,68,62,43,75,46,70,53,80,52,92,87,58,90,49,75,58,55,61,46,71,55,38,62,42,81,49,76,52,50,94,59,40,23,18,31,34,38,48,42,66,51,96,82,24,42,35,40,39,37,4,27,52,77,82,49,49,30,24,51,24,34,32,34,38,66,89,77,62,43,70,40,83,50,65,54,53,96,54,39,24,18,28,33,29,66,61,79,39,75,36,78,88,72,72,35,64,35,58,64,36,5,29,48,76,83,50,48,30,28,48,30,59,36,34,37,73,93,71,56,43,73,41,77,44,83,54,48,46,91,58,47,20,16,31,32,32,45,35,69,54,97,87,25,44,34,40,34,35,2,29,47,88,83,50,48,28,27,49,27,34,34,36,42,69,61,43,75,45,72,52,80,52,92,88,58,90,47,74,58,53,60,47,70,56,39,63,42,80,49,74,53,50,93,59,39,24,17,31,34,37,50,42,66,51,96,81,24,42,36,40,39,39,4,29,52,76,82,48,50,30,25,51,24,34,34,34,38,65,90,77,63,43,70,41,82,50,67,53,52,97,54,39,24,18,26,33,29,67,61,79,39,74,36,79,86,71,72,35,66,34,57

Secondary structure (DSSP, 8-state):
---B-SSSB---EEEEETTTTEEEEESSPPSS--BS-EEEEETTEEEEE--B-SS-B---EEEEE--EEE----SSS----EEE--EEEEEPPPSS--BS-EEEEETTEEEEE--B-SSSBB--EEEEETTTTEEEE-PPPSS-BBS-----EEETTTTEEE-/---B-SSSB---EEEEETTTTEEEEESSPPSS--BS-EEEEETTEEEEE--B-SS-B---EEEEE--EEE----SSS----EEE--EEEEEPPPSS--BS-EEEEETTEEEEE--B-SSSBB--EEEEETTTTEEEE-PPPSS-BBS-----EEETTTTEEE-

pLDDT: mean 85.47, std 16.34, range [44.41, 98.75]

Nearest PDB structures (foldseek):
  8pks-assembly6_K  TM=9.470E-01  e=2.272E-13  Homo sapiens
  6hrl-assembly2_B  TM=9.519E-01  e=4.175E-12  Homo sapiens
  8pks-assembly1_B  TM=9.209E-01  e=2.882E-12  Homo sapiens
  8pks-assembly7_M  TM=8.892E-01  e=2.271E-11  Homo sapiens
  8pjq-assembly1_A  TM=9.737E-01  e=1.408E-07  synthetic construct